Protein AF-A0A062BQG2-F1 (afdb_monomer_lite)

Secondary structure (DSSP, 8-state):
-HHHHHHHHHHHHHHHHHHHHHHHHHHHHTTT-HHHHHHHHHHHHHTS--BB--SS--SS-----B-----HHHHHHHHHHHHHHHHHHHHTSS-HHHHHHHHHHTS-------TT------SS------SS------SS------SS------SS------SSS------SSS------SSS------SS------SSS------SSEEEEEETTEEEEEETTEEEEE-SS------S------------PPPPPPP---EEE--B-B-TTS-B-TT-EEEEEETTTTEEEEEEEB-TTSBBPPEEESS----EEEEE-S------------------------------------

Radius of gyration: 36.72 Å; chains: 1; bounding box: 94×92×66 Å

Structure (mmCIF, N/CA/C/O backbone):
data_AF-A0A062BQG2-F1
#
_entry.id   AF-A0A062BQG2-F1
#
loop_
_atom_site.group_PDB
_atom_site.id
_atom_site.type_symbol
_atom_site.label_atom_id
_atom_site.label_alt_id
_atom_site.label_comp_id
_atom_site.label_asym_id
_atom_site.label_entity_id
_atom_site.label_seq_id
_atom_site.pdbx_PDB_ins_code
_atom_site.Cartn_x
_atom_site.Cartn_y
_atom_site.Cartn_z
_atom_site.occupancy
_atom_site.B_iso_or_equiv
_atom_site.auth_seq_id
_atom_site.auth_comp_id
_atom_site.auth_asym_id
_atom_site.auth_atom_id
_atom_site.pdbx_PDB_model_num
ATOM 1 N N . MET A 1 1 ? -43.221 23.938 -13.234 1.00 42.34 1 MET A N 1
ATOM 2 C CA . MET A 1 1 ? -42.555 24.761 -12.200 1.00 42.34 1 MET A CA 1
ATOM 3 C C . MET A 1 1 ? -43.475 24.934 -11.004 1.00 42.34 1 MET A C 1
ATOM 5 O O . MET A 1 1 ? -43.050 24.571 -9.922 1.00 42.34 1 MET A O 1
ATOM 9 N N . GLU A 1 2 ? -44.730 25.352 -11.187 1.00 44.72 2 GLU A N 1
ATOM 10 C CA . GLU A 1 2 ? -45.720 25.426 -10.094 1.00 44.72 2 GLU A CA 1
ATOM 11 C C . GLU A 1 2 ? -46.039 24.073 -9.450 1.00 44.72 2 GLU A C 1
ATOM 13 O O . GLU A 1 2 ? -45.777 23.930 -8.269 1.00 44.72 2 GLU A O 1
ATOM 18 N N . ASN A 1 3 ? -46.436 23.040 -10.204 1.00 36.34 3 ASN A N 1
ATOM 19 C CA . ASN A 1 3 ? -46.800 21.736 -9.608 1.00 36.34 3 ASN A CA 1
ATOM 20 C C . ASN A 1 3 ? -45.673 21.050 -8.816 1.00 36.34 3 ASN A C 1
ATOM 22 O O . ASN A 1 3 ? -45.931 20.287 -7.895 1.00 36.34 3 ASN A O 1
ATOM 26 N N . LEU A 1 4 ? -44.411 21.297 -9.183 1.00 33.03 4 LEU A N 1
ATOM 27 C CA . LEU A 1 4 ? -43.267 20.764 -8.438 1.00 33.03 4 LEU A CA 1
ATOM 28 C C . LEU A 1 4 ? -43.048 21.552 -7.141 1.00 33.03 4 LEU A C 1
ATOM 30 O O . LEU A 1 4 ? -42.694 20.973 -6.124 1.00 33.03 4 LEU A O 1
ATOM 34 N N . LYS A 1 5 ? -43.274 22.866 -7.185 1.00 40.59 5 LYS A N 1
ATOM 35 C CA . LYS A 1 5 ? -43.164 23.762 -6.038 1.00 40.59 5 LYS A CA 1
ATOM 36 C C . LYS A 1 5 ? -44.290 23.510 -5.031 1.00 40.59 5 LYS A C 1
ATOM 38 O O . LYS A 1 5 ? -44.007 23.411 -3.851 1.00 40.59 5 LYS A O 1
ATOM 43 N N . GLU A 1 6 ? -45.507 23.280 -5.520 1.00 47.16 6 GLU A N 1
ATOM 44 C CA . GLU A 1 6 ? -46.686 22.902 -4.732 1.00 47.16 6 GLU A CA 1
ATOM 45 C C . GLU A 1 6 ? -46.531 21.499 -4.114 1.00 47.16 6 GLU A C 1
ATOM 47 O O . GLU A 1 6 ? -46.872 21.284 -2.956 1.00 47.16 6 GLU A O 1
ATOM 52 N N . PHE A 1 7 ? -45.943 20.540 -4.846 1.00 45.94 7 PHE A N 1
ATOM 53 C CA . PHE A 1 7 ? -45.607 19.220 -4.299 1.00 45.94 7 PHE A CA 1
ATOM 54 C C . PHE A 1 7 ? -44.523 19.296 -3.213 1.00 45.94 7 PHE A C 1
ATOM 56 O O . PHE A 1 7 ? -44.653 18.638 -2.184 1.00 45.94 7 PHE A O 1
ATOM 63 N N . ILE A 1 8 ? -43.469 20.097 -3.415 1.00 45.69 8 ILE A N 1
ATOM 64 C CA . ILE A 1 8 ? -42.401 20.297 -2.423 1.00 45.69 8 ILE A CA 1
ATOM 65 C C . ILE A 1 8 ? -42.938 21.024 -1.187 1.00 45.69 8 ILE A C 1
ATOM 67 O O . ILE A 1 8 ? -42.680 20.555 -0.086 1.00 45.69 8 ILE A O 1
ATOM 71 N N . GLU A 1 9 ? -43.734 22.085 -1.352 1.00 48.50 9 GLU A N 1
ATOM 72 C CA . GLU A 1 9 ? -44.391 22.786 -0.238 1.00 48.50 9 GLU A CA 1
ATOM 73 C C . GLU A 1 9 ? -45.306 21.831 0.542 1.00 48.50 9 GLU A C 1
ATOM 75 O O . GLU A 1 9 ? -45.245 21.788 1.765 1.00 48.50 9 GLU A O 1
ATOM 80 N N . ASN A 1 10 ? -46.069 20.969 -0.138 1.00 47.44 10 ASN A N 1
ATOM 81 C CA . ASN A 1 10 ? -46.943 20.003 0.531 1.00 47.44 10 ASN A CA 1
ATOM 82 C C . ASN A 1 10 ? -46.161 18.900 1.278 1.00 47.44 10 ASN A C 1
ATOM 84 O O . ASN A 1 10 ? -46.551 18.482 2.368 1.00 47.44 10 ASN A O 1
ATOM 88 N N . VAL A 1 11 ? -45.030 18.438 0.737 1.00 50.28 11 VAL A N 1
ATOM 89 C CA . VAL A 1 11 ? -44.137 17.487 1.424 1.00 50.28 11 VAL A CA 1
ATOM 90 C C . VAL A 1 11 ? -43.389 18.150 2.591 1.00 50.28 11 VAL A C 1
ATOM 92 O O . VAL A 1 11 ? -43.222 17.510 3.629 1.00 50.28 11 VAL A O 1
ATOM 95 N N . GLU A 1 12 ? -42.976 19.412 2.469 1.00 47.50 12 GLU A N 1
ATOM 96 C CA . GLU A 1 12 ? -42.355 20.185 3.556 1.00 47.50 12 GLU A CA 1
ATOM 97 C C . GLU A 1 12 ? -43.345 20.487 4.687 1.00 47.50 12 GLU A C 1
ATOM 99 O O . GLU A 1 12 ? -42.970 20.426 5.859 1.00 47.50 12 GLU A O 1
ATOM 104 N N . GLU A 1 13 ? -44.605 20.765 4.351 1.00 47.75 13 GLU A N 1
ATOM 105 C CA . GLU A 1 13 ? -45.632 21.164 5.314 1.00 47.75 13 GLU A CA 1
ATOM 106 C C . GLU A 1 13 ? -46.322 19.955 5.976 1.00 47.75 13 GLU A C 1
ATOM 108 O O . GLU A 1 13 ? -46.570 19.983 7.179 1.00 47.75 13 GLU A O 1
ATOM 113 N N . HIS A 1 14 ? -46.550 18.854 5.243 1.00 48.53 14 HIS A N 1
ATOM 114 C CA . HIS A 1 14 ? -47.340 17.705 5.726 1.00 48.53 14 HIS A CA 1
ATOM 115 C C . HIS A 1 14 ? -46.596 16.355 5.724 1.00 48.53 14 HIS A C 1
ATOM 117 O O . HIS A 1 14 ? -47.110 15.362 6.251 1.00 48.53 14 HIS A O 1
ATOM 123 N N . GLY A 1 15 ? -45.378 16.267 5.177 1.00 53.53 15 GLY A N 1
ATOM 124 C CA . GLY A 1 15 ? -44.632 15.004 5.070 1.00 53.53 15 GLY A CA 1
ATOM 125 C C . GLY A 1 15 ? -44.295 14.374 6.425 1.00 53.53 15 GLY A C 1
ATOM 126 O O . GLY A 1 15 ? -44.408 13.156 6.593 1.00 53.53 15 GLY A O 1
ATOM 127 N N . ALA A 1 16 ? -43.958 15.199 7.421 1.00 56.25 16 ALA A N 1
ATOM 128 C CA . ALA A 1 16 ? -43.694 14.738 8.782 1.00 56.25 16 ALA A CA 1
ATOM 129 C C . ALA A 1 16 ? -44.940 14.110 9.424 1.00 56.25 16 ALA A C 1
ATOM 131 O O . ALA A 1 16 ? -44.825 13.065 10.060 1.00 56.25 16 ALA A O 1
ATOM 132 N N . ASP A 1 17 ? -46.125 14.686 9.208 1.00 57.50 17 ASP A N 1
ATOM 133 C CA . ASP A 1 17 ? -47.381 14.183 9.773 1.00 57.50 17 ASP A CA 1
ATOM 134 C C . ASP A 1 17 ? -47.857 12.894 9.093 1.00 57.50 17 ASP A C 1
ATOM 136 O O . ASP A 1 17 ? -48.362 11.995 9.767 1.00 57.50 17 ASP A O 1
ATOM 140 N N . ILE A 1 18 ? -47.602 12.728 7.791 1.00 56.81 18 ILE A N 1
ATOM 141 C CA . ILE A 1 18 ? -47.869 11.477 7.060 1.00 56.81 18 ILE A CA 1
ATOM 142 C C . ILE A 1 18 ? -46.980 10.336 7.582 1.00 56.81 18 ILE A C 1
ATOM 144 O O . ILE A 1 18 ? -47.459 9.220 7.810 1.00 56.81 18 ILE A O 1
ATOM 148 N N . VAL A 1 19 ? -45.692 10.604 7.822 1.00 58.00 19 VAL A N 1
ATOM 149 C CA . VAL A 1 19 ? -44.754 9.630 8.411 1.00 58.00 19 VAL A CA 1
ATOM 150 C C . VAL A 1 19 ? -45.138 9.313 9.858 1.00 58.00 19 VAL A C 1
ATOM 152 O O . VAL A 1 19 ? -45.133 8.150 10.266 1.00 58.00 19 VAL A O 1
ATOM 155 N N . LYS A 1 20 ? -45.554 10.323 10.624 1.00 56.88 20 LYS A N 1
ATOM 156 C CA . LYS A 1 20 ? -46.011 10.178 12.011 1.00 56.88 20 LYS A CA 1
ATOM 157 C C . LYS A 1 20 ? -47.308 9.372 12.108 1.00 56.88 20 LYS A C 1
ATOM 159 O O . LYS A 1 20 ? -47.427 8.538 13.001 1.00 56.88 20 LYS A O 1
ATOM 164 N N . GLY A 1 21 ? -48.234 9.550 11.164 1.00 59.22 21 GLY A N 1
ATOM 165 C CA . GLY A 1 21 ? -49.463 8.762 11.045 1.00 59.22 21 GLY A CA 1
ATOM 166 C C . GLY A 1 21 ? -49.200 7.293 10.705 1.00 59.22 21 GLY A C 1
ATOM 167 O O . GLY A 1 21 ? -49.777 6.405 11.331 1.00 59.22 21 GLY A O 1
ATOM 168 N N . LYS A 1 22 ? -48.261 7.010 9.790 1.00 55.31 22 LYS A N 1
ATOM 169 C CA . LYS A 1 22 ? -47.829 5.631 9.492 1.00 55.31 22 LYS A CA 1
ATOM 170 C C . LYS A 1 22 ? -47.136 4.970 10.686 1.00 55.31 22 LYS A C 1
ATOM 172 O O . LYS A 1 22 ? -47.435 3.823 10.998 1.00 55.31 22 LYS A O 1
ATOM 177 N N . LEU A 1 23 ? -46.273 5.697 11.396 1.00 54.41 23 LEU A N 1
ATOM 178 C CA . LEU A 1 23 ? -45.626 5.207 12.620 1.00 54.41 23 LEU A CA 1
ATOM 179 C C . LEU A 1 23 ? -46.628 4.968 13.757 1.00 54.41 23 LEU A C 1
ATOM 181 O O . LEU A 1 23 ? -46.446 4.027 14.523 1.00 54.41 23 LEU A O 1
ATOM 185 N N . ALA A 1 24 ? -47.696 5.766 13.855 1.00 58.97 24 ALA A N 1
ATOM 186 C CA . ALA A 1 24 ? -48.778 5.540 14.813 1.00 58.97 24 ALA A CA 1
ATOM 187 C C . ALA A 1 24 ? -49.586 4.273 14.481 1.00 58.97 24 ALA A C 1
ATOM 189 O O . ALA A 1 24 ? -49.809 3.451 15.362 1.00 58.97 24 ALA A O 1
ATOM 190 N N . SER A 1 25 ? -49.925 4.052 13.207 1.00 53.50 25 SER A N 1
ATOM 191 C CA . SER A 1 25 ? -50.585 2.810 12.772 1.00 53.50 25 SER A CA 1
ATOM 192 C C . SER A 1 25 ? -49.728 1.567 13.036 1.00 53.50 25 SER A C 1
ATOM 194 O O . SER A 1 25 ? -50.251 0.530 13.436 1.00 53.50 25 SER A O 1
ATOM 196 N N . ILE A 1 26 ? -48.408 1.661 12.840 1.00 57.22 26 ILE A N 1
ATOM 197 C CA . ILE A 1 26 ? -47.480 0.557 13.125 1.00 57.22 26 ILE A CA 1
ATOM 198 C C . ILE A 1 26 ? -47.350 0.343 14.636 1.00 57.22 26 ILE A C 1
ATOM 200 O O . ILE A 1 26 ? -47.324 -0.792 15.100 1.00 57.22 26 ILE A O 1
ATOM 204 N N . LYS A 1 27 ? -47.335 1.423 15.424 1.00 54.56 27 LYS A N 1
ATOM 205 C CA . LYS A 1 27 ? -47.328 1.367 16.890 1.00 54.56 27 LYS A CA 1
ATOM 206 C C . LYS A 1 27 ? -48.536 0.605 17.446 1.00 54.56 27 LYS A C 1
ATOM 208 O O . LYS A 1 27 ? -48.365 -0.157 18.394 1.00 54.56 27 LYS A O 1
ATOM 213 N N . ASP A 1 28 ? -49.709 0.760 16.842 1.00 59.91 28 ASP A N 1
ATOM 214 C CA . ASP A 1 28 ? -50.908 0.020 17.248 1.00 59.91 28 ASP A CA 1
ATOM 215 C C . ASP A 1 28 ? -50.851 -1.462 16.811 1.00 59.91 28 ASP A C 1
ATOM 217 O O . ASP A 1 28 ? -51.299 -2.344 17.545 1.00 59.91 28 ASP A O 1
ATOM 221 N N . GLN A 1 29 ? -50.219 -1.775 15.670 1.00 48.22 29 GLN A N 1
ATOM 222 C CA . GLN A 1 29 ? -50.014 -3.156 15.194 1.00 48.22 29 GLN A CA 1
ATOM 223 C C . GLN A 1 29 ? -48.885 -3.923 15.910 1.00 48.22 29 GLN A C 1
ATOM 225 O O . GLN A 1 29 ? -48.909 -5.159 15.913 1.00 48.22 29 GLN A O 1
ATOM 230 N N . ILE A 1 30 ? -47.950 -3.234 16.581 1.00 51.38 30 ILE A N 1
ATOM 231 C CA . ILE A 1 30 ? -46.860 -3.856 17.364 1.00 51.38 30 ILE A CA 1
ATOM 232 C C . ILE A 1 30 ? -47.408 -4.796 18.442 1.00 51.38 30 ILE A C 1
ATOM 234 O O . ILE A 1 30 ? -46.788 -5.819 18.729 1.00 51.38 30 ILE A O 1
ATOM 238 N N . GLN A 1 31 ? -48.575 -4.484 19.014 1.00 50.78 31 GLN A N 1
ATOM 239 C CA . GLN A 1 31 ? -49.190 -5.314 20.051 1.00 50.78 31 GLN A CA 1
ATOM 240 C C . GLN A 1 31 ? -49.791 -6.620 19.517 1.00 50.78 31 GLN A C 1
ATOM 242 O O . GLN A 1 31 ? -49.922 -7.575 20.278 1.00 50.78 31 GLN A O 1
ATOM 247 N N . GLN A 1 32 ? -50.151 -6.681 18.231 1.00 51.09 32 GLN A N 1
ATOM 248 C CA . GLN A 1 32 ? -50.783 -7.860 17.630 1.00 51.09 32 GLN A CA 1
ATOM 249 C C . GLN A 1 32 ? -49.798 -8.723 16.835 1.00 51.09 32 GLN A C 1
ATOM 251 O O . GLN A 1 32 ? -49.925 -9.945 16.845 1.00 51.09 32 GLN A O 1
ATOM 256 N N . ASN A 1 33 ? -48.818 -8.120 16.149 1.00 53.44 33 ASN A N 1
ATOM 257 C CA . ASN A 1 33 ? -47.800 -8.861 15.401 1.00 53.44 33 ASN A CA 1
ATOM 258 C C . ASN A 1 33 ? -46.458 -8.087 15.355 1.00 53.44 33 ASN A C 1
ATOM 260 O O . ASN A 1 33 ? -46.225 -7.276 14.447 1.00 53.44 33 ASN A O 1
ATOM 264 N N . PRO A 1 34 ? -45.569 -8.293 16.348 1.00 52.53 34 PRO A N 1
ATOM 265 C CA . PRO A 1 34 ? -44.384 -7.457 16.547 1.00 52.53 34 PRO A CA 1
ATOM 266 C C . PRO A 1 34 ? -43.308 -7.629 15.465 1.00 52.53 34 PRO A C 1
ATOM 268 O O . PRO A 1 34 ? -42.614 -6.668 15.143 1.00 52.53 34 PRO A O 1
ATOM 271 N N . PHE A 1 35 ? -43.192 -8.806 14.844 1.00 48.31 35 PHE A N 1
ATOM 272 C CA . PHE A 1 35 ? -42.177 -9.049 13.812 1.00 48.31 35 PHE A CA 1
ATOM 273 C C . PHE A 1 35 ? -42.506 -8.375 12.470 1.00 48.31 35 PHE A C 1
ATOM 275 O O . PHE A 1 35 ? -41.618 -7.773 11.865 1.00 48.31 35 PHE A O 1
ATOM 282 N N . GLU A 1 36 ? -43.770 -8.398 12.026 1.00 48.72 36 GLU A N 1
ATOM 283 C CA . GLU A 1 36 ? -44.190 -7.632 10.836 1.00 48.72 36 GLU A CA 1
ATOM 284 C C . GLU A 1 36 ? -44.150 -6.122 11.108 1.00 48.72 36 GLU A C 1
ATOM 286 O O . GLU A 1 36 ? -43.689 -5.347 10.276 1.00 48.72 36 GLU A O 1
ATOM 291 N N . SER A 1 37 ? -44.488 -5.691 12.324 1.00 52.50 37 SER A N 1
ATOM 292 C CA . SER A 1 37 ? -44.406 -4.276 12.691 1.00 52.50 37 SER A CA 1
ATOM 293 C C . SER A 1 37 ? -42.972 -3.725 12.699 1.00 52.50 37 SER A C 1
ATOM 295 O O . SER A 1 37 ? -42.745 -2.615 12.225 1.00 52.50 37 SER A O 1
ATOM 297 N N . ILE A 1 38 ? -41.976 -4.488 13.165 1.00 55.44 38 ILE A N 1
ATOM 298 C CA . ILE A 1 38 ? -40.553 -4.090 13.106 1.00 55.44 38 ILE A CA 1
ATOM 299 C C . ILE A 1 38 ? -40.062 -4.003 11.649 1.00 55.44 38 ILE A C 1
ATOM 301 O O . ILE A 1 38 ? -39.313 -3.088 11.295 1.00 55.44 38 ILE A O 1
ATOM 305 N N . LYS A 1 39 ? -40.530 -4.907 10.781 1.00 52.44 39 LYS A N 1
ATOM 306 C CA . LYS A 1 39 ? -40.255 -4.889 9.337 1.00 52.44 39 LYS A CA 1
ATOM 307 C C . LYS A 1 39 ? -40.895 -3.676 8.646 1.00 52.44 39 LYS A C 1
ATOM 309 O O . LYS A 1 39 ? -40.252 -3.054 7.801 1.00 52.44 39 LYS A O 1
ATOM 314 N N . GLU A 1 40 ? -42.105 -3.282 9.040 1.00 53.03 40 GLU A N 1
ATOM 315 C CA . GLU A 1 40 ? -42.781 -2.072 8.548 1.00 53.03 40 GLU A CA 1
ATOM 316 C C . GLU A 1 40 ? -42.140 -0.772 9.074 1.00 53.03 40 GLU A C 1
ATOM 318 O O . GLU A 1 40 ? -42.000 0.183 8.308 1.00 53.03 40 GLU A O 1
ATOM 323 N N . VAL A 1 41 ? -41.634 -0.734 10.319 1.00 55.34 41 VAL A N 1
ATOM 324 C CA . VAL A 1 41 ? -40.793 0.382 10.815 1.00 55.34 41 VAL A CA 1
ATOM 325 C C . VAL A 1 41 ? -39.539 0.533 9.949 1.00 55.34 41 VAL A C 1
ATOM 327 O O . VAL A 1 41 ? -39.199 1.648 9.552 1.00 55.34 41 VAL A O 1
ATOM 330 N N . GLY A 1 42 ? -38.892 -0.579 9.587 1.00 50.41 42 GLY A N 1
ATOM 331 C CA . GLY A 1 42 ? -37.758 -0.587 8.659 1.00 50.41 42 GLY A CA 1
ATOM 332 C C . GLY A 1 42 ? -38.102 0.006 7.287 1.00 50.41 42 GLY A C 1
ATOM 333 O O . GLY A 1 42 ? -37.346 0.828 6.772 1.00 50.41 42 GLY A O 1
ATOM 334 N N . LYS A 1 43 ? -39.271 -0.326 6.721 1.00 52.72 43 LYS A N 1
ATOM 335 C CA . LYS A 1 43 ? -39.750 0.232 5.438 1.00 52.72 43 LYS A CA 1
ATOM 336 C C . LYS A 1 43 ? -40.107 1.719 5.515 1.00 52.72 43 LYS A C 1
ATOM 338 O O . LYS A 1 43 ? -39.909 2.449 4.545 1.00 52.72 43 LYS A O 1
ATOM 343 N N . VAL A 1 44 ? -40.638 2.192 6.641 1.00 51.62 44 VAL A N 1
ATOM 344 C CA . VAL A 1 44 ? -40.953 3.617 6.843 1.00 51.62 44 VAL A CA 1
ATOM 345 C C . VAL A 1 44 ? -39.680 4.443 7.010 1.00 51.62 44 VAL A C 1
ATOM 347 O O . VAL A 1 44 ? -39.579 5.511 6.415 1.00 51.62 44 VAL A O 1
ATOM 350 N N . LEU A 1 45 ? -38.688 3.934 7.743 1.00 47.47 45 LEU A N 1
ATOM 351 C CA . LEU A 1 45 ? -37.383 4.582 7.908 1.00 47.47 45 LEU A CA 1
ATOM 352 C C . LEU A 1 45 ? -36.544 4.555 6.622 1.00 47.47 45 LEU A C 1
ATOM 354 O O . LEU A 1 45 ? -35.809 5.504 6.373 1.00 47.47 45 LEU A O 1
ATOM 358 N N . ALA A 1 46 ? -36.702 3.526 5.782 1.00 51.38 46 ALA A N 1
ATOM 359 C CA . ALA A 1 46 ? -36.066 3.444 4.465 1.00 51.38 46 ALA A CA 1
ATOM 360 C C . ALA A 1 46 ? -36.609 4.473 3.452 1.00 51.38 46 ALA A C 1
ATOM 362 O O . ALA A 1 46 ? -35.906 4.830 2.514 1.00 51.38 46 ALA A O 1
ATOM 363 N N . ASN A 1 47 ? -37.842 4.963 3.638 1.00 46.09 47 ASN A N 1
ATOM 364 C CA . ASN A 1 47 ? -38.458 5.977 2.771 1.00 46.09 47 ASN A CA 1
ATOM 365 C C . ASN A 1 47 ? -38.180 7.425 3.216 1.00 46.09 47 ASN A C 1
ATOM 367 O O . ASN A 1 47 ? -38.555 8.364 2.513 1.00 46.09 47 ASN A O 1
ATOM 371 N N . VAL A 1 48 ? -37.553 7.626 4.379 1.00 46.56 48 VAL A N 1
ATOM 372 C CA . VAL A 1 48 ? -37.119 8.946 4.848 1.00 46.56 48 VAL A CA 1
ATOM 373 C C . VAL A 1 48 ? -35.714 9.172 4.309 1.00 46.56 48 VAL A C 1
ATOM 375 O O . VAL A 1 48 ? -34.734 8.745 4.913 1.00 46.56 48 VAL A O 1
ATOM 378 N N . ASP A 1 49 ? -35.642 9.799 3.134 1.00 42.72 49 ASP A N 1
ATOM 379 C CA . ASP A 1 49 ? -34.390 10.133 2.458 1.00 42.72 49 ASP A CA 1
ATOM 380 C C . ASP A 1 49 ? -33.577 11.084 3.347 1.00 42.72 49 ASP A C 1
ATOM 382 O O . ASP A 1 49 ? -33.878 12.269 3.516 1.00 42.72 49 ASP A O 1
ATOM 386 N N . MET A 1 50 ? -32.573 10.498 3.981 1.00 39.47 50 MET A N 1
ATOM 387 C CA . MET A 1 50 ? -31.546 11.165 4.747 1.00 39.47 50 MET A CA 1
ATOM 388 C C . MET A 1 50 ? -30.264 11.102 3.958 1.00 39.47 50 MET A C 1
ATOM 390 O O . MET A 1 50 ? -29.972 10.235 3.153 1.00 39.47 50 MET A O 1
ATOM 394 N N . LYS A 1 51 ? -29.509 12.130 4.177 1.00 35.91 51 LYS A N 1
ATOM 395 C CA . LYS A 1 51 ? -28.711 12.766 3.175 1.00 35.91 51 LYS A CA 1
ATOM 396 C C . LYS A 1 51 ? -27.569 13.457 4.082 1.00 35.91 51 LYS A C 1
ATOM 398 O O . LYS A 1 51 ? -27.614 13.300 5.296 1.00 35.91 51 LYS A O 1
ATOM 403 N N . ASP A 1 52 ? -26.466 14.096 3.663 1.00 32.81 52 ASP A N 1
ATOM 404 C CA . ASP A 1 52 ? -25.373 14.819 4.393 1.00 32.81 52 ASP A CA 1
ATOM 405 C C . ASP A 1 52 ? -25.273 14.615 5.929 1.00 32.81 52 ASP A C 1
ATOM 407 O O . ASP A 1 52 ? -25.810 15.413 6.705 1.00 32.81 52 ASP A O 1
ATOM 411 N N . PHE A 1 53 ? -24.570 13.667 6.546 1.00 38.78 53 PHE A N 1
ATOM 412 C CA . PHE A 1 53 ? -23.645 12.606 6.153 1.00 38.78 53 PHE A CA 1
ATOM 413 C C . PHE A 1 53 ? -22.734 12.839 4.950 1.00 38.78 53 PHE A C 1
ATOM 415 O O . PHE A 1 53 ? -22.881 12.221 3.907 1.00 38.78 53 PHE A O 1
ATOM 422 N N . ASP A 1 54 ? -21.737 13.698 5.148 1.00 34.47 54 ASP A N 1
ATOM 423 C CA . ASP A 1 54 ? -20.555 13.729 4.290 1.00 34.47 54 ASP A CA 1
ATOM 424 C C . ASP A 1 54 ? -19.296 13.787 5.173 1.00 34.47 54 ASP A C 1
ATOM 426 O O . ASP A 1 54 ? -18.661 14.827 5.325 1.00 34.47 54 ASP A O 1
ATOM 430 N N . LEU A 1 55 ? -19.012 12.679 5.879 1.00 35.16 55 LEU A N 1
ATOM 431 C CA . LEU A 1 55 ? -17.655 12.316 6.323 1.00 35.16 55 LEU A CA 1
ATOM 432 C C . LEU A 1 55 ? -17.515 10.829 6.722 1.00 35.16 55 LEU A C 1
ATOM 434 O O . LEU A 1 55 ? -16.845 10.504 7.692 1.00 35.16 55 LEU A O 1
ATOM 438 N N . MET A 1 56 ? -18.123 9.914 5.963 1.00 38.31 56 MET A N 1
ATOM 439 C CA . MET A 1 56 ? -17.627 8.534 5.807 1.00 38.31 56 MET A CA 1
ATOM 440 C C . MET A 1 56 ? -17.849 8.104 4.350 1.00 38.31 56 MET A C 1
ATOM 442 O O . MET A 1 56 ? -18.543 7.143 4.054 1.00 38.31 56 MET A O 1
ATOM 446 N N . SER A 1 57 ? -17.295 8.865 3.411 1.00 34.12 57 SER A N 1
ATOM 447 C CA . SER A 1 57 ? -17.112 8.413 2.030 1.00 34.12 57 SER A CA 1
ATOM 448 C C . SER A 1 57 ? -15.760 8.897 1.556 1.00 34.12 57 SER A C 1
ATOM 450 O O . SER A 1 57 ? -15.647 9.793 0.727 1.00 34.12 57 SER A O 1
ATOM 452 N N . VAL A 1 58 ? -14.691 8.318 2.099 1.00 35.59 58 VAL A N 1
ATOM 453 C CA . VAL A 1 58 ? -13.447 8.308 1.331 1.00 35.59 58 VAL A CA 1
ATOM 454 C C . VAL A 1 58 ? -12.827 6.924 1.327 1.00 35.59 58 VAL A C 1
ATOM 456 O O . VAL A 1 58 ? -11.671 6.697 1.656 1.00 35.59 58 VAL A O 1
ATOM 459 N N . CYS A 1 59 ? -13.671 5.990 0.911 1.00 37.41 59 CYS A N 1
ATOM 460 C CA . CYS A 1 59 ? -13.305 4.808 0.149 1.00 37.41 59 CYS A CA 1
ATOM 461 C C . CYS A 1 59 ? -14.295 4.718 -1.022 1.00 37.41 59 CYS A C 1
ATOM 463 O O . CYS A 1 59 ? -15.082 3.789 -1.091 1.00 37.41 59 CYS A O 1
ATOM 465 N N . GLY A 1 60 ? -14.295 5.740 -1.888 1.00 30.75 60 GLY A N 1
ATOM 466 C CA . GLY A 1 60 ? -15.016 5.753 -3.164 1.00 30.75 60 GLY A CA 1
ATOM 467 C C . GLY A 1 60 ? -16.543 5.867 -3.084 1.00 30.75 60 GLY A C 1
ATOM 468 O O . GLY A 1 60 ? -17.240 4.865 -3.041 1.00 30.75 60 GLY A O 1
ATOM 469 N N . THR A 1 61 ? -17.077 7.086 -3.175 1.00 29.53 61 THR A N 1
ATOM 470 C CA . THR A 1 61 ? -17.920 7.582 -4.290 1.00 29.53 61 THR A CA 1
ATOM 471 C C . THR A 1 61 ? -18.579 8.910 -3.889 1.00 29.53 61 THR A C 1
ATOM 473 O O . THR A 1 61 ? -19.005 9.107 -2.754 1.00 29.53 61 THR A O 1
ATOM 476 N N . PHE A 1 62 ? -18.598 9.858 -4.827 1.00 36.88 62 PHE A N 1
ATOM 477 C CA . PHE A 1 62 ? -19.250 11.161 -4.705 1.00 36.88 62 PHE A CA 1
ATOM 478 C C . PHE A 1 62 ? -20.782 11.008 -4.643 1.00 36.88 62 PHE A C 1
ATOM 480 O O . PHE A 1 62 ? -21.343 10.508 -5.613 1.00 36.88 62 PHE A O 1
ATOM 487 N N . SER A 1 63 ? -21.460 11.558 -3.625 1.00 31.25 63 SER A N 1
ATOM 488 C CA . SER A 1 63 ? -22.770 12.230 -3.781 1.00 31.25 63 SER A CA 1
ATOM 489 C C . SER A 1 63 ? -23.256 12.926 -2.497 1.00 31.25 63 SER A C 1
ATOM 491 O O . SER A 1 63 ? -23.093 12.412 -1.401 1.00 31.25 63 SER A O 1
ATOM 493 N N . LYS A 1 64 ? -23.881 14.089 -2.710 1.00 37.03 64 LYS A N 1
ATOM 494 C CA . LYS A 1 64 ? -24.362 15.151 -1.804 1.00 37.03 64 LYS A CA 1
ATOM 495 C C . LYS A 1 64 ? -25.738 14.930 -1.146 1.00 37.03 64 LYS A C 1
ATOM 497 O O . LYS A 1 64 ? -26.632 14.367 -1.775 1.00 37.03 64 LYS A O 1
ATOM 502 N N . GLY A 1 65 ? -25.956 15.732 -0.096 1.00 29.86 65 GLY A N 1
ATOM 503 C CA . GLY A 1 65 ? -27.213 16.330 0.421 1.00 29.86 65 GLY A CA 1
ATOM 504 C C . GLY A 1 65 ? -27.771 15.569 1.615 1.00 29.86 65 GLY A C 1
ATOM 505 O O . GLY A 1 65 ? -27.661 14.383 1.376 1.00 29.86 65 GLY A O 1
ATOM 506 N N . SER A 1 66 ? -28.275 16.231 2.740 1.00 30.41 66 SER A N 1
ATOM 507 C CA . SER A 1 66 ? -29.324 16.137 3.910 1.00 30.41 66 SER A CA 1
ATOM 508 C C . SER A 1 66 ? -29.513 15.172 5.166 1.00 30.41 66 SER A C 1
ATOM 510 O O . SER A 1 66 ? -30.425 14.358 5.205 1.00 30.41 66 SER A O 1
ATOM 512 N N . LYS A 1 67 ? -28.778 15.353 6.283 1.00 42.38 67 LYS A N 1
ATOM 513 C CA . LYS A 1 67 ? -28.868 14.725 7.647 1.00 42.38 67 LYS A CA 1
ATOM 514 C C . LYS A 1 67 ? -29.694 13.438 7.966 1.00 42.38 67 LYS A C 1
ATOM 516 O O . LYS A 1 67 ? -30.909 13.514 8.122 1.00 42.38 67 LYS A O 1
ATOM 521 N N . LEU A 1 68 ? -29.012 12.400 8.488 1.00 34.78 68 LEU A N 1
ATOM 522 C CA . LEU A 1 68 ? -29.420 11.699 9.734 1.00 34.78 68 LEU A CA 1
ATOM 523 C C . LEU A 1 68 ? -28.216 11.365 10.620 1.00 34.78 68 LEU A C 1
ATOM 525 O O . LEU A 1 68 ? -27.384 10.507 10.342 1.00 34.78 68 LEU A O 1
ATOM 529 N N . GLN A 1 69 ? -28.153 12.101 11.723 1.00 39.03 69 GLN A N 1
ATOM 530 C CA . GLN A 1 69 ? -27.294 11.912 12.890 1.00 39.03 69 GLN A CA 1
ATOM 531 C C . GLN A 1 69 ? -27.484 10.574 13.629 1.00 39.03 69 GLN A C 1
ATOM 533 O O . GLN A 1 69 ? -27.778 10.662 14.821 1.00 39.03 69 GLN A O 1
ATOM 538 N N . ILE A 1 70 ? -27.377 9.380 13.027 1.00 38.78 70 ILE A N 1
ATOM 539 C CA . ILE A 1 70 ? -27.253 8.141 13.830 1.00 38.78 70 ILE A CA 1
ATOM 540 C C . ILE A 1 70 ? -25.784 7.970 14.203 1.00 38.78 70 ILE A C 1
ATOM 542 O O . ILE A 1 70 ? -25.003 7.323 13.515 1.00 38.78 70 ILE A O 1
ATOM 546 N N . THR A 1 71 ? -25.390 8.591 15.310 1.00 41.00 71 THR A N 1
ATOM 547 C CA . THR A 1 71 ? -24.145 8.223 15.982 1.00 41.00 71 THR A CA 1
ATOM 548 C C . THR A 1 71 ? -24.352 6.897 16.722 1.00 41.00 71 THR A C 1
ATOM 550 O O . THR A 1 71 ? -25.468 6.643 17.192 1.00 41.00 71 THR A O 1
ATOM 553 N N . PRO A 1 72 ? -23.306 6.073 16.912 1.00 41.62 72 PRO A N 1
ATOM 554 C CA . PRO A 1 72 ? -23.398 4.832 17.691 1.00 41.62 72 PRO A CA 1
ATOM 555 C C . PRO A 1 72 ? -24.070 5.015 19.066 1.00 41.62 72 PRO A C 1
ATOM 557 O O . PRO A 1 72 ? -24.823 4.160 19.516 1.00 41.62 72 PRO A O 1
ATOM 560 N N . SER A 1 73 ? -23.915 6.188 19.689 1.00 37.44 73 SER A N 1
ATOM 561 C CA . SER A 1 73 ? -24.580 6.574 20.942 1.00 37.44 73 SER A CA 1
ATOM 562 C C . SER A 1 73 ? -26.101 6.775 20.841 1.00 37.44 73 SER A C 1
ATOM 564 O O . SER A 1 73 ? -26.823 6.451 21.783 1.00 37.44 73 SER A O 1
ATOM 566 N N . LYS A 1 74 ? -26.618 7.276 19.712 1.00 41.56 74 LYS A N 1
ATOM 567 C CA . LYS A 1 74 ? -28.065 7.431 19.476 1.00 41.56 74 LYS A CA 1
ATOM 568 C C . LYS A 1 74 ? -28.732 6.110 19.102 1.00 41.56 74 LYS A C 1
ATOM 570 O O . LYS A 1 74 ? -29.863 5.872 19.528 1.00 41.56 74 LYS A O 1
ATOM 575 N N . ALA A 1 75 ? -28.026 5.244 18.370 1.00 44.47 75 ALA A N 1
ATOM 576 C CA . ALA A 1 75 ? -28.462 3.870 18.123 1.00 44.47 75 ALA A CA 1
ATOM 577 C C . ALA A 1 75 ? -28.549 3.082 19.439 1.00 44.47 75 ALA A C 1
ATOM 579 O O . ALA A 1 75 ? -29.564 2.448 19.709 1.00 44.47 75 ALA A O 1
ATOM 580 N N . LEU A 1 76 ? -27.541 3.217 20.307 1.00 45.97 76 LEU A N 1
ATOM 581 C CA . LEU A 1 76 ? -27.488 2.535 21.599 1.00 45.97 76 LEU A CA 1
ATOM 582 C C . LEU A 1 76 ? -28.539 3.046 22.603 1.00 45.97 76 LEU A C 1
ATOM 584 O O . LEU A 1 76 ? -29.172 2.242 23.279 1.00 45.97 76 LEU A O 1
ATOM 588 N N . SER A 1 77 ? -28.799 4.358 22.645 1.00 43.38 77 SER A N 1
ATOM 589 C CA . SER A 1 77 ? -29.876 4.956 23.456 1.00 43.38 77 SER A CA 1
ATOM 590 C C . SER A 1 77 ? -31.279 4.556 22.977 1.00 43.38 77 SER A C 1
ATOM 592 O O . SER A 1 77 ? -32.161 4.325 23.803 1.00 43.38 77 SER A O 1
ATOM 594 N N . SER A 1 78 ? -31.485 4.427 21.661 1.00 50.72 78 SER A N 1
ATOM 595 C CA . SER A 1 78 ? -32.760 3.946 21.105 1.00 50.72 78 SER A CA 1
ATOM 596 C C . SER A 1 78 ? -32.966 2.452 21.368 1.00 50.72 78 SER A C 1
ATOM 598 O O . SER A 1 78 ? -34.077 2.033 21.685 1.00 50.72 78 SER A O 1
ATOM 600 N N . LEU A 1 79 ? -31.891 1.659 21.313 1.00 48.78 79 LEU A N 1
ATOM 601 C CA . LEU A 1 79 ? -31.892 0.244 21.694 1.00 48.78 79 LEU A CA 1
ATOM 602 C C . LEU A 1 79 ? -32.206 0.051 23.182 1.00 48.78 79 LEU A C 1
ATOM 604 O O . LEU A 1 79 ? -33.020 -0.803 23.517 1.00 48.78 79 LEU A O 1
ATOM 608 N N . GLN A 1 80 ? -31.640 0.870 24.073 1.00 48.22 80 GLN A N 1
ATOM 609 C CA . GLN A 1 80 ? -31.966 0.817 25.503 1.00 48.22 80 GLN A CA 1
ATOM 610 C C . GLN A 1 80 ? -33.432 1.162 25.789 1.00 48.22 80 GLN A C 1
ATOM 612 O O . GLN A 1 80 ? -34.099 0.402 26.487 1.00 48.22 80 GLN A O 1
ATOM 617 N N . GLY A 1 81 ? -33.963 2.241 25.202 1.00 53.78 81 GLY A N 1
ATOM 618 C CA . GLY A 1 81 ? -35.364 2.632 25.407 1.00 53.78 81 GLY A CA 1
ATOM 619 C C . GLY A 1 81 ? -36.376 1.624 24.841 1.00 53.78 81 GLY A C 1
ATOM 620 O O . GLY A 1 81 ? -37.423 1.386 25.441 1.00 53.78 81 GLY A O 1
ATOM 621 N N . PHE A 1 82 ? -36.056 0.977 23.715 1.00 56.53 82 PHE A N 1
ATOM 622 C CA . PHE A 1 82 ? -36.873 -0.099 23.142 1.00 56.53 82 PHE A CA 1
ATOM 623 C C . PHE A 1 82 ? -36.889 -1.349 24.034 1.00 56.53 82 PHE A C 1
ATOM 625 O O . PHE A 1 82 ? -37.949 -1.933 24.270 1.00 56.53 82 PHE A O 1
ATOM 632 N N . MET A 1 83 ? -35.734 -1.736 24.583 1.00 53.47 83 MET A N 1
ATOM 633 C CA . MET A 1 83 ? -35.646 -2.885 25.484 1.00 53.47 83 MET A CA 1
ATOM 634 C C . MET A 1 83 ? -36.350 -2.644 26.826 1.00 53.47 83 MET A C 1
ATOM 636 O O . MET A 1 83 ? -36.970 -3.570 27.349 1.00 53.47 83 MET A O 1
ATOM 640 N N . GLU A 1 84 ? -36.335 -1.423 27.369 1.00 53.12 84 GLU A N 1
ATOM 641 C CA . GLU A 1 84 ? -37.099 -1.071 28.580 1.00 53.12 84 GLU A CA 1
ATOM 642 C C . GLU A 1 84 ? -38.616 -1.207 28.370 1.00 53.12 84 GLU A C 1
ATOM 644 O O . GLU A 1 84 ? -39.314 -1.750 29.227 1.00 53.12 84 GLU A O 1
ATOM 649 N N . GLY A 1 85 ? -39.127 -0.794 27.205 1.00 60.19 85 GLY A N 1
ATOM 650 C CA . GLY A 1 85 ? -40.550 -0.926 26.871 1.00 60.19 85 GLY A CA 1
ATOM 651 C C . GLY A 1 85 ? -41.003 -2.372 26.640 1.00 60.19 85 GLY A C 1
ATOM 652 O O . GLY A 1 85 ? -42.083 -2.765 27.078 1.00 60.19 85 GLY A O 1
ATOM 653 N N . TYR A 1 86 ? -40.176 -3.188 25.983 1.00 56.53 86 TYR A N 1
ATOM 654 C CA . TYR A 1 86 ? -40.505 -4.582 25.658 1.00 56.53 86 TYR A CA 1
ATOM 655 C C . TYR A 1 86 ? -40.432 -5.509 26.885 1.00 56.53 86 TYR A C 1
ATOM 657 O O . TYR A 1 86 ? -41.229 -6.434 27.033 1.00 56.53 86 TYR A O 1
ATOM 665 N N . THR A 1 87 ? -39.513 -5.234 27.813 1.00 56.53 87 THR A N 1
ATOM 666 C CA . THR A 1 87 ? -39.330 -6.045 29.029 1.00 56.53 87 THR A CA 1
ATOM 667 C C . THR A 1 87 ? -40.399 -5.774 30.089 1.00 56.53 87 THR A C 1
ATOM 669 O O . THR A 1 87 ? -40.812 -6.710 30.772 1.00 56.53 87 THR A O 1
ATOM 672 N N . GLN A 1 88 ? -40.960 -4.558 30.153 1.00 57.47 88 GLN A N 1
ATOM 673 C CA . GLN A 1 88 ? -42.122 -4.254 31.003 1.00 57.47 88 GLN A CA 1
ATOM 674 C C . GLN A 1 88 ? -43.365 -5.087 30.654 1.00 57.47 88 GLN A C 1
ATOM 676 O O . GLN A 1 88 ? -44.091 -5.498 31.560 1.00 57.47 88 GLN A O 1
ATOM 681 N N . GLY A 1 89 ? -43.606 -5.369 29.368 1.00 60.59 89 GLY A N 1
ATOM 682 C CA . GLY A 1 89 ? -44.739 -6.192 28.921 1.00 60.59 89 GLY A CA 1
ATOM 683 C C . GLY A 1 89 ? -44.579 -7.686 29.225 1.00 60.59 89 GLY A C 1
ATOM 684 O O . GLY A 1 89 ? -45.562 -8.376 29.478 1.00 60.59 89 GLY A O 1
ATOM 685 N N . LEU A 1 90 ? -43.340 -8.183 29.260 1.00 56.09 90 LEU A N 1
ATOM 686 C CA . LEU A 1 90 ? -43.024 -9.579 29.584 1.00 56.09 90 LEU A CA 1
ATOM 687 C C . LEU A 1 90 ? -42.995 -9.835 31.103 1.00 56.09 90 LEU A C 1
ATOM 689 O O . LEU A 1 90 ? -43.408 -10.900 31.554 1.00 56.09 90 LEU A O 1
ATOM 693 N N . GLU A 1 91 ? -42.573 -8.854 31.911 1.00 53.50 91 GLU A N 1
ATOM 694 C CA . GLU A 1 91 ? -42.558 -8.940 33.385 1.00 53.50 91 GLU A CA 1
ATOM 695 C C . GLU A 1 91 ? -43.959 -8.839 34.022 1.00 53.50 91 GLU A C 1
ATOM 697 O O . GLU A 1 91 ? -44.162 -9.302 35.148 1.00 53.50 91 GLU A O 1
ATOM 702 N N . SER A 1 92 ? -44.928 -8.259 33.309 1.00 61.22 92 SER A N 1
ATOM 703 C CA . SER A 1 92 ? -46.333 -8.152 33.730 1.00 61.22 92 SER A CA 1
ATOM 704 C C . SER A 1 92 ? -47.218 -9.304 33.224 1.00 61.22 92 SER A C 1
ATOM 706 O O . SER A 1 92 ? -48.414 -9.337 33.520 1.00 61.22 92 SER A O 1
ATOM 708 N N . SER A 1 93 ? -46.631 -10.279 32.519 1.00 61.56 93 SER A N 1
ATOM 709 C CA . SER A 1 93 ? -47.302 -11.514 32.105 1.00 61.56 93 SER A CA 1
ATOM 710 C C . SER A 1 93 ? -47.547 -12.447 33.309 1.00 61.56 93 SER A C 1
ATOM 712 O O . SER A 1 93 ? -46.663 -12.590 34.157 1.00 61.56 93 SER A O 1
ATOM 714 N N . PRO A 1 94 ? -48.718 -13.107 33.412 1.00 61.12 94 PRO A N 1
ATOM 715 C CA . PRO A 1 94 ? -49.023 -14.058 34.487 1.00 61.12 94 PRO A CA 1
ATOM 716 C C . PRO A 1 94 ? -48.285 -15.407 34.357 1.00 61.12 94 PRO A C 1
ATOM 718 O O . PRO A 1 94 ? -48.371 -16.233 35.266 1.00 61.12 94 PRO A O 1
ATOM 721 N N . ASP A 1 95 ? -47.573 -15.647 33.249 1.00 73.38 95 ASP A N 1
ATOM 722 C CA . ASP A 1 95 ? -46.809 -16.871 32.989 1.00 73.38 95 ASP A CA 1
ATOM 723 C C . ASP A 1 95 ? -45.366 -16.756 33.508 1.00 73.38 95 ASP A C 1
ATOM 725 O O . ASP A 1 95 ? -44.569 -15.933 33.049 1.00 73.38 95 ASP A O 1
ATOM 729 N N . THR A 1 96 ? -45.008 -17.630 34.450 1.00 69.88 96 THR A N 1
ATOM 730 C CA . THR A 1 96 ? -43.724 -17.620 35.165 1.00 69.88 96 THR A CA 1
ATOM 731 C C . THR A 1 96 ? -42.520 -17.788 34.229 1.00 69.88 96 THR A C 1
ATOM 733 O O . THR A 1 96 ? -41.467 -17.207 34.485 1.00 69.88 96 THR A O 1
ATOM 736 N N . LYS A 1 97 ? -42.668 -18.505 33.102 1.00 62.25 97 LYS A N 1
ATOM 737 C CA . LYS A 1 97 ? -41.594 -18.682 32.103 1.00 62.25 97 LYS A CA 1
ATOM 738 C C . LYS A 1 97 ? -41.393 -17.449 31.224 1.00 62.25 97 LYS A C 1
ATOM 740 O O . LYS A 1 97 ? -40.258 -17.129 30.878 1.00 62.25 97 LYS A O 1
ATOM 745 N N . GLN A 1 98 ? -42.471 -16.743 30.882 1.00 61.41 98 GLN A N 1
ATOM 746 C CA . GLN A 1 98 ? -42.398 -15.488 30.124 1.00 61.41 98 GLN A CA 1
ATOM 747 C C . GLN A 1 98 ? -41.853 -14.347 30.985 1.00 61.41 98 GLN A C 1
ATOM 749 O O . GLN A 1 98 ? -41.096 -13.510 30.497 1.00 61.41 98 GLN A O 1
ATOM 754 N N . GLN A 1 99 ? -42.153 -14.373 32.284 1.00 61.84 99 GLN A N 1
ATOM 755 C CA . GLN A 1 99 ? -41.550 -13.487 33.275 1.00 61.84 99 GLN A CA 1
ATOM 756 C C . GLN A 1 99 ? -40.035 -13.713 33.415 1.00 61.84 99 GLN A C 1
ATOM 758 O O . GLN A 1 99 ? -39.270 -12.750 33.480 1.00 61.84 99 GLN A O 1
ATOM 763 N N . GLU A 1 100 ? -39.577 -14.969 33.440 1.00 59.34 100 GLU A N 1
ATOM 764 C CA . GLU A 1 100 ? -38.145 -15.303 33.447 1.00 59.34 100 GLU A CA 1
ATOM 765 C C . GLU A 1 100 ? -37.458 -14.965 32.114 1.00 59.34 100 GLU A C 1
ATOM 767 O O . GLU A 1 100 ? -36.363 -14.404 32.120 1.00 59.34 100 GLU A O 1
ATOM 772 N N . GLN A 1 101 ? -38.111 -15.198 30.971 1.00 55.78 101 GLN A N 1
ATOM 773 C CA . GLN A 1 101 ? -37.607 -14.784 29.654 1.00 55.78 101 GLN A CA 1
ATOM 774 C C . GLN A 1 101 ? -37.522 -13.261 29.504 1.00 55.78 101 GLN A C 1
ATOM 776 O O . GLN A 1 101 ? -36.517 -12.771 28.998 1.00 55.78 101 GLN A O 1
ATOM 781 N N . GLY A 1 102 ? -38.509 -12.500 29.984 1.00 57.44 102 GLY A N 1
ATOM 782 C CA . GLY A 1 102 ? -38.456 -11.036 30.035 1.00 57.44 102 GLY A CA 1
ATOM 783 C C . GLY A 1 102 ? -37.295 -10.526 30.889 1.00 57.44 102 GLY A C 1
ATOM 784 O O . GLY A 1 102 ? -36.598 -9.596 30.484 1.00 57.44 102 GLY A O 1
ATOM 785 N N . LYS A 1 103 ? -37.016 -11.196 32.015 1.00 53.00 103 LYS A N 1
AT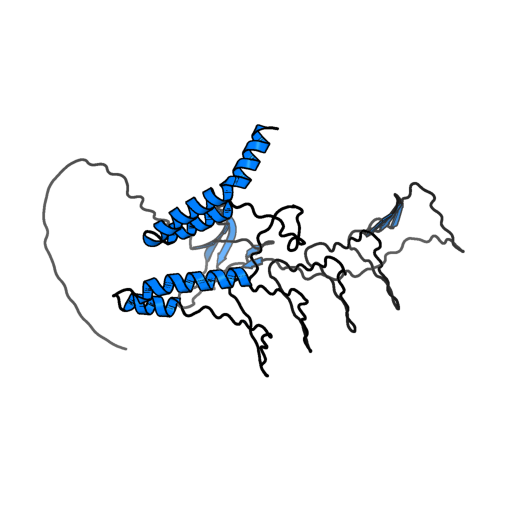OM 786 C CA . LYS A 1 103 ? -35.859 -10.906 32.878 1.00 53.00 103 LYS A CA 1
ATOM 787 C C . LYS A 1 103 ? -34.504 -11.214 32.220 1.00 53.00 103 LYS A C 1
ATOM 789 O O . LYS A 1 103 ? -33.581 -10.428 32.407 1.00 53.00 103 LYS A O 1
ATOM 794 N N . ILE A 1 104 ? -34.376 -12.293 31.438 1.00 53.09 104 ILE A N 1
ATOM 795 C CA . ILE A 1 104 ? -33.138 -12.678 30.716 1.00 53.09 104 ILE A CA 1
ATOM 796 C C . ILE A 1 104 ? -32.920 -11.813 29.463 1.00 53.09 104 ILE A C 1
ATOM 798 O O . ILE A 1 104 ? -31.799 -11.412 29.154 1.00 53.09 104 ILE A O 1
ATOM 802 N N . PHE A 1 105 ? -33.994 -11.479 28.748 1.00 49.88 105 PHE A N 1
ATOM 803 C CA . PHE A 1 105 ? -33.953 -10.661 27.532 1.00 49.88 105 PHE A CA 1
ATOM 804 C C . PHE A 1 105 ? -33.585 -9.200 27.827 1.00 49.88 105 PHE A C 1
ATOM 806 O O . PHE A 1 105 ? -32.927 -8.539 27.029 1.00 49.88 105 PHE A O 1
ATOM 813 N N . ARG A 1 106 ? -33.915 -8.720 29.032 1.00 51.62 106 ARG A N 1
ATOM 814 C CA . ARG A 1 106 ? -33.432 -7.450 29.588 1.00 51.62 106 ARG A CA 1
ATOM 815 C C . ARG A 1 106 ? -31.912 -7.424 29.840 1.00 51.62 106 ARG A C 1
ATOM 817 O O . ARG A 1 106 ? -31.374 -6.356 30.117 1.00 51.62 106 ARG A O 1
ATOM 824 N N . GLN A 1 107 ? -31.213 -8.565 29.798 1.00 48.22 107 GLN A N 1
ATOM 825 C CA . GLN A 1 107 ? -29.996 -8.757 30.595 1.00 48.22 107 GLN A CA 1
ATOM 826 C C . GLN A 1 107 ? -28.648 -8.923 29.886 1.00 48.22 107 GLN A C 1
ATOM 828 O O . GLN A 1 107 ? -27.660 -9.036 30.603 1.00 48.22 107 GLN A O 1
ATOM 833 N N . ALA A 1 108 ? -28.509 -8.874 28.560 1.00 56.44 108 ALA A N 1
ATOM 834 C CA . ALA A 1 108 ? -27.162 -8.991 27.970 1.00 56.44 108 ALA A CA 1
ATOM 835 C C . ALA A 1 108 ? -26.759 -7.845 27.035 1.00 56.44 108 ALA A C 1
ATOM 837 O O . ALA A 1 108 ? -25.966 -8.036 26.120 1.00 56.44 108 ALA A O 1
ATOM 838 N N . LEU A 1 109 ? -27.251 -6.630 27.294 1.00 56.50 109 LEU A N 1
ATOM 839 C CA . LEU A 1 109 ? -26.623 -5.414 26.778 1.00 56.50 109 LEU A CA 1
ATOM 840 C C . LEU A 1 109 ? -25.749 -4.801 27.871 1.00 56.50 109 LEU A C 1
ATOM 842 O O . LEU A 1 109 ? -26.251 -4.339 28.895 1.00 56.50 109 LEU A O 1
ATOM 846 N N . MET A 1 110 ? -24.444 -4.748 27.630 1.00 67.25 110 MET A N 1
ATOM 847 C CA . MET A 1 110 ? -23.520 -4.002 28.474 1.00 67.25 110 MET A CA 1
ATOM 848 C C . MET A 1 110 ? -23.247 -2.644 27.826 1.00 67.25 110 MET A C 1
ATOM 850 O O . MET A 1 110 ? -22.548 -2.566 26.820 1.00 67.25 110 MET A O 1
ATOM 854 N N . LEU A 1 111 ? -23.793 -1.570 28.404 1.00 69.62 111 LEU A N 1
ATOM 855 C CA . LEU A 1 111 ? -23.397 -0.204 28.061 1.00 69.62 111 LEU A CA 1
ATOM 856 C C . LEU A 1 111 ? -22.458 0.340 29.136 1.00 69.62 111 LEU A C 1
ATOM 858 O O . LEU A 1 111 ? -22.851 0.512 30.288 1.00 69.62 111 LEU A O 1
ATOM 862 N N . LEU A 1 112 ? -21.233 0.670 28.734 1.00 75.12 112 LEU A N 1
ATOM 863 C CA . LEU A 1 112 ? -20.303 1.449 29.542 1.00 75.12 112 LEU A CA 1
ATOM 864 C C . LEU A 1 112 ? -20.358 2.901 29.061 1.00 75.12 112 LEU A C 1
ATOM 866 O O . LEU A 1 112 ? -19.913 3.213 27.959 1.00 75.12 112 LEU A O 1
ATOM 870 N N . ALA A 1 113 ? -20.919 3.789 29.878 1.00 79.69 113 ALA A N 1
ATOM 871 C CA . ALA A 1 113 ? -20.989 5.220 29.598 1.00 79.69 113 ALA A CA 1
ATOM 872 C C . ALA A 1 113 ? -20.545 6.018 30.828 1.00 79.69 113 ALA A C 1
ATOM 874 O O . ALA A 1 113 ? -20.910 5.692 31.955 1.00 79.69 113 ALA A O 1
ATOM 875 N N . SER A 1 114 ? -19.764 7.075 30.614 1.00 77.88 114 SER A N 1
ATOM 876 C CA . SER A 1 114 ? -19.318 7.985 31.671 1.00 77.88 114 SER A CA 1
ATOM 877 C C . SER A 1 114 ? -19.100 9.382 31.088 1.00 77.88 114 SER A C 1
ATOM 879 O O . SER A 1 114 ? -18.405 9.502 30.077 1.00 77.88 114 SER A O 1
ATOM 881 N N . PRO A 1 115 ? -19.636 10.449 31.710 1.00 75.88 115 PRO A N 1
ATOM 882 C CA . PRO A 1 115 ? -19.428 11.821 31.242 1.00 75.88 115 PRO A CA 1
ATOM 883 C C . PRO A 1 115 ? -17.961 12.270 31.332 1.00 75.88 115 PRO A C 1
ATOM 885 O O . PRO A 1 115 ? -17.553 13.156 30.589 1.00 75.88 115 PRO A O 1
ATOM 888 N N . ASN A 1 116 ? -17.165 11.639 32.205 1.00 83.50 116 ASN A N 1
ATOM 889 C CA . ASN A 1 116 ? -15.762 11.985 32.454 1.00 83.50 116 ASN A CA 1
ATOM 890 C C . ASN A 1 116 ? -14.778 10.918 31.931 1.00 83.50 116 ASN A C 1
ATOM 892 O O . ASN A 1 116 ? -13.599 10.950 32.277 1.00 83.50 116 ASN A O 1
ATOM 896 N N . GLY A 1 117 ? -15.251 9.980 31.101 1.00 78.00 117 GLY A N 1
ATOM 897 C CA . GLY A 1 117 ? -14.425 8.961 30.448 1.00 78.00 117 GLY A CA 1
ATOM 898 C C . GLY A 1 117 ? -14.432 7.584 31.120 1.00 78.00 117 GLY A C 1
ATOM 899 O O . GLY A 1 117 ? -14.970 7.394 32.212 1.00 78.00 117 GLY A O 1
ATOM 900 N N . ILE A 1 118 ? -13.849 6.612 30.419 1.00 87.38 118 ILE A N 1
ATOM 901 C CA . ILE A 1 118 ? -13.744 5.197 30.801 1.00 87.38 118 ILE A CA 1
ATOM 902 C C . ILE A 1 118 ? -12.291 4.774 30.572 1.00 87.38 118 ILE A C 1
ATOM 904 O O . ILE A 1 118 ? -11.728 5.077 29.522 1.00 87.38 118 ILE A O 1
ATOM 908 N N . ALA A 1 119 ? -11.694 4.068 31.533 1.00 88.44 119 ALA A N 1
ATOM 909 C CA . ALA A 1 119 ? -10.372 3.463 31.395 1.00 88.44 119 ALA A CA 1
ATOM 910 C C . ALA A 1 119 ? -10.481 1.943 31.578 1.00 88.44 119 ALA A C 1
ATOM 912 O O . ALA A 1 119 ? -11.067 1.485 32.557 1.00 88.44 119 ALA A O 1
ATOM 913 N N . LEU A 1 120 ? -9.907 1.176 30.647 1.00 89.19 120 LEU A N 1
ATOM 914 C CA . LEU A 1 120 ? -9.833 -0.285 30.699 1.00 89.19 120 LEU A CA 1
ATOM 915 C C . LEU A 1 120 ? -8.358 -0.695 30.774 1.00 89.19 120 LEU A C 1
ATOM 917 O O . LEU A 1 120 ? -7.609 -0.468 29.827 1.00 89.19 120 LEU A O 1
ATOM 921 N N . THR A 1 121 ? -7.922 -1.247 31.907 1.00 85.31 121 THR A N 1
ATOM 922 C CA . THR A 1 121 ? -6.509 -1.572 32.160 1.00 85.31 121 THR A CA 1
ATOM 923 C C . THR A 1 121 ? -6.363 -2.912 32.882 1.00 85.31 121 THR A C 1
ATOM 925 O O . THR A 1 121 ? -7.227 -3.317 33.656 1.00 85.31 121 THR A O 1
ATOM 928 N N . THR A 1 122 ? -5.262 -3.616 32.622 1.00 79.75 122 THR A N 1
ATOM 929 C CA . THR A 1 122 ? -4.883 -4.875 33.284 1.00 79.75 122 THR A CA 1
ATOM 930 C C . THR A 1 122 ? -3.369 -5.075 33.142 1.00 79.75 122 THR A C 1
ATOM 932 O O . THR A 1 122 ? -2.800 -4.604 32.154 1.00 79.75 122 THR A O 1
ATOM 935 N N . PRO A 1 123 ? -2.686 -5.731 34.098 1.00 76.06 123 PRO A N 1
ATOM 936 C CA . PRO A 1 123 ? -1.294 -6.146 33.921 1.00 76.06 123 PRO A CA 1
ATOM 937 C C . PRO A 1 123 ? -1.120 -7.280 32.897 1.00 76.06 123 PRO A C 1
ATOM 939 O O . PRO A 1 123 ? -0.003 -7.497 32.432 1.00 76.06 123 PRO A O 1
ATOM 942 N N . GLU A 1 124 ? -2.194 -8.004 32.565 1.00 90.12 124 GLU A N 1
ATOM 943 C CA . GLU A 1 124 ? -2.173 -9.087 31.579 1.00 90.12 124 GLU A CA 1
ATOM 944 C C . GLU A 1 124 ? -2.790 -8.647 30.240 1.00 90.12 124 GLU A C 1
ATOM 946 O O . GLU A 1 124 ? -2.318 -7.695 29.622 1.00 90.12 124 GLU A O 1
ATOM 951 N N . ASN A 1 125 ? -3.831 -9.339 29.766 1.00 74.19 125 ASN A N 1
ATOM 952 C CA . ASN A 1 125 ? -4.342 -9.206 28.406 1.00 74.19 125 ASN A CA 1
ATOM 953 C C . ASN A 1 125 ? -5.751 -8.610 28.376 1.00 74.19 125 ASN A C 1
ATOM 955 O O . ASN A 1 125 ? -6.603 -8.955 29.194 1.00 74.19 125 ASN A O 1
ATOM 959 N N . ILE A 1 126 ? -6.011 -7.778 27.367 1.00 82.94 126 ILE A N 1
ATOM 960 C CA . ILE A 1 126 ? -7.359 -7.378 26.951 1.00 82.94 126 ILE A CA 1
ATOM 961 C C . ILE A 1 126 ? -7.613 -8.027 25.593 1.00 82.94 126 ILE A C 1
ATOM 963 O O . ILE A 1 126 ? -6.823 -7.844 24.669 1.00 82.94 126 ILE A O 1
ATOM 967 N N . VAL A 1 127 ? -8.716 -8.763 25.472 1.00 81.12 127 VAL A N 1
ATOM 968 C CA . VAL A 1 127 ? -9.179 -9.334 24.203 1.00 81.12 127 VAL A CA 1
ATOM 969 C C . VAL A 1 127 ? -10.498 -8.663 23.840 1.00 81.12 127 VAL A C 1
ATOM 971 O O . VAL A 1 127 ? -11.471 -8.765 24.584 1.00 81.12 127 VAL A O 1
ATOM 974 N N . LEU A 1 128 ? -10.515 -7.958 22.708 1.00 84.69 128 LEU A N 1
ATOM 975 C CA . LEU A 1 128 ? -11.715 -7.368 22.120 1.00 84.69 128 LEU A CA 1
ATOM 976 C C . LEU A 1 128 ? -12.046 -8.155 20.858 1.00 84.69 128 LEU A C 1
ATOM 978 O O . LEU A 1 128 ? -11.275 -8.149 19.901 1.00 84.69 128 LEU A O 1
ATOM 982 N N . GLN A 1 129 ? -13.173 -8.856 20.875 1.00 76.75 129 GLN A N 1
ATOM 983 C CA . GLN A 1 129 ? -13.603 -9.706 19.775 1.00 76.75 129 GLN A CA 1
ATOM 984 C C . GLN A 1 129 ? -15.111 -9.567 19.590 1.00 76.75 129 GLN A C 1
ATOM 986 O O . GLN A 1 129 ? -15.866 -9.566 20.561 1.00 76.75 129 GLN A O 1
ATOM 991 N N . ALA A 1 130 ? -15.535 -9.491 18.333 1.00 77.44 130 ALA A N 1
ATOM 992 C CA . ALA A 1 130 ? -16.924 -9.604 17.925 1.00 77.44 130 ALA A CA 1
ATOM 993 C C . ALA A 1 130 ? -17.022 -10.654 16.811 1.00 77.44 130 ALA A C 1
ATOM 995 O O . ALA A 1 130 ? -16.081 -10.830 16.041 1.00 77.44 130 ALA A O 1
ATOM 996 N N . SER A 1 131 ? -18.152 -11.355 16.723 1.00 67.50 131 SER A N 1
ATOM 997 C CA . SER A 1 131 ? -18.428 -12.284 15.613 1.00 67.50 131 SER A CA 1
ATOM 998 C C . SER A 1 131 ? -18.779 -11.569 14.305 1.00 67.50 131 SER A C 1
ATOM 1000 O O . SER A 1 131 ? -18.813 -12.202 13.257 1.00 67.50 131 SER A O 1
ATOM 1002 N N . GLN A 1 132 ? -19.089 -10.276 14.390 1.00 78.81 132 GLN A N 1
ATOM 1003 C CA . GLN A 1 132 ? -19.420 -9.412 13.263 1.00 78.81 132 GLN A CA 1
ATOM 1004 C C . GLN A 1 132 ? -18.426 -8.248 13.259 1.00 78.81 132 GLN A C 1
ATOM 1006 O O . GLN A 1 132 ? -17.252 -8.450 12.964 1.00 78.81 132 GLN A O 1
ATOM 1011 N N . ASP A 1 133 ? -18.861 -7.062 13.682 1.00 73.00 133 ASP A N 1
ATOM 1012 C CA . ASP A 1 133 ? -18.089 -5.836 13.525 1.00 73.00 133 ASP A CA 1
ATOM 1013 C C . ASP A 1 133 ? -17.641 -5.236 14.860 1.00 73.00 133 ASP A C 1
ATOM 1015 O O . ASP A 1 133 ? -18.336 -5.304 15.878 1.00 73.00 133 ASP A O 1
ATOM 1019 N N . ILE A 1 134 ? -16.487 -4.569 14.828 1.00 82.12 134 ILE A N 1
ATOM 1020 C CA . ILE A 1 134 ? -16.036 -3.653 15.877 1.00 82.12 134 ILE A CA 1
ATOM 1021 C C . ILE A 1 134 ? -15.956 -2.262 15.255 1.00 82.12 134 ILE A C 1
ATOM 1023 O O . ILE A 1 134 ? -15.202 -2.039 14.310 1.00 82.12 134 ILE A O 1
ATOM 1027 N N . ALA A 1 135 ? -16.718 -1.316 15.803 1.00 79.06 135 ALA A N 1
ATOM 1028 C CA . ALA A 1 135 ? -16.689 0.078 15.382 1.00 79.06 135 ALA A CA 1
ATOM 1029 C C . ALA A 1 135 ? -16.038 0.948 16.464 1.00 79.06 135 ALA A C 1
ATOM 1031 O O . ALA A 1 135 ? -16.563 1.075 17.571 1.00 79.06 135 ALA A O 1
ATOM 1032 N N . GLU A 1 136 ? -14.921 1.591 16.125 1.00 87.50 136 GLU A N 1
ATOM 1033 C CA . GLU A 1 136 ? -14.260 2.588 16.967 1.00 87.50 136 GLU A CA 1
ATOM 1034 C C . GLU A 1 136 ? -14.395 3.971 16.326 1.00 87.50 136 GLU A C 1
ATOM 1036 O O . GLU A 1 136 ? -14.173 4.152 15.129 1.00 87.50 136 GLU A O 1
ATOM 1041 N N . SER A 1 137 ? -14.789 4.969 17.113 1.00 86.56 137 SER A N 1
ATOM 1042 C CA . SER A 1 137 ? -14.911 6.342 16.628 1.00 86.56 137 SER A CA 1
ATOM 1043 C C . SER A 1 137 ? -14.587 7.338 17.733 1.00 86.56 137 SER A C 1
ATOM 1045 O O . SER A 1 137 ? -14.921 7.128 18.898 1.00 86.56 137 SER A O 1
ATOM 1047 N N . ALA A 1 138 ? -13.947 8.444 17.360 1.00 87.88 138 ALA A N 1
ATOM 1048 C CA . ALA A 1 138 ? -13.638 9.547 18.257 1.00 87.88 138 ALA A CA 1
ATOM 1049 C C . ALA A 1 138 ? -13.872 10.874 17.531 1.00 87.88 138 ALA A C 1
ATOM 1051 O O . ALA A 1 138 ? -13.483 11.031 16.378 1.00 87.88 138 ALA A O 1
ATOM 1052 N N . SER A 1 139 ? -14.464 11.857 18.218 1.00 85.44 139 SER A N 1
ATOM 1053 C CA . SER A 1 139 ? -14.534 13.230 17.691 1.00 85.44 139 SER A CA 1
ATOM 1054 C C . SER A 1 139 ? -13.165 13.922 17.684 1.00 85.44 139 SER A C 1
ATOM 1056 O O . SER A 1 139 ? -12.988 14.903 16.967 1.00 85.44 139 SER A O 1
ATOM 1058 N N . GLY A 1 140 ? -12.243 13.461 18.535 1.00 91.56 140 GLY A N 1
ATOM 1059 C CA . GLY A 1 140 ? -10.855 13.912 18.583 1.00 91.56 140 GLY A CA 1
ATOM 1060 C C . GLY A 1 140 ? -9.963 12.985 17.763 1.00 91.56 140 GLY A C 1
ATOM 1061 O O . GLY A 1 140 ? -10.017 12.989 16.538 1.00 91.56 140 GLY A O 1
ATOM 1062 N N . SER A 1 141 ? -9.162 12.173 18.453 1.00 91.50 141 SER A N 1
ATOM 1063 C CA . SER A 1 141 ? -8.213 11.245 17.831 1.00 91.50 141 SER A CA 1
ATOM 1064 C C . SER A 1 141 ? -8.343 9.846 18.422 1.00 91.50 141 SER A C 1
ATOM 1066 O O . SER A 1 141 ? -8.562 9.705 19.624 1.00 91.50 141 SER A O 1
ATOM 1068 N N . ILE A 1 142 ? -8.114 8.830 17.592 1.00 95.88 142 ILE A N 1
ATOM 1069 C CA . ILE A 1 142 ? -7.794 7.470 18.034 1.00 95.88 142 ILE A CA 1
ATOM 1070 C C . ILE A 1 142 ? -6.268 7.361 18.075 1.00 95.88 142 ILE A C 1
ATOM 1072 O O . ILE A 1 142 ? -5.600 7.673 17.088 1.00 95.88 142 ILE A O 1
ATOM 1076 N N . ASN A 1 143 ? -5.710 6.960 19.218 1.00 95.19 143 ASN A N 1
ATOM 1077 C CA . ASN A 1 143 ? -4.268 6.799 19.399 1.00 95.19 143 ASN A CA 1
ATOM 1078 C C . ASN A 1 143 ? -3.956 5.332 19.684 1.00 95.19 143 ASN A C 1
ATOM 1080 O O . ASN A 1 143 ? -4.336 4.811 20.729 1.00 95.19 143 ASN A O 1
ATOM 1084 N N . LEU A 1 144 ? -3.230 4.692 18.769 1.00 95.12 144 LEU A N 1
ATOM 1085 C CA . LEU A 1 144 ? -2.770 3.316 18.917 1.00 95.12 144 LEU A CA 1
ATOM 1086 C C . LEU A 1 144 ? -1.268 3.327 19.188 1.00 95.12 144 LEU A C 1
ATOM 1088 O O . LEU A 1 144 ? -0.491 3.892 18.418 1.00 95.12 144 LEU A O 1
ATOM 1092 N N . SER A 1 145 ? -0.850 2.703 20.283 1.00 94.12 145 SER A N 1
ATOM 1093 C CA . SER A 1 145 ? 0.558 2.624 20.666 1.00 94.12 145 SER A CA 1
ATOM 1094 C C . SER A 1 145 ? 0.871 1.266 21.270 1.00 94.12 145 SER A C 1
ATOM 1096 O O . SER A 1 145 ? 0.140 0.795 22.137 1.00 94.12 145 SER A O 1
ATOM 1098 N N . ALA A 1 146 ? 1.991 0.676 20.862 1.00 93.69 146 ALA A N 1
ATOM 1099 C CA . ALA A 1 146 ? 2.509 -0.559 21.429 1.00 93.69 146 ALA A CA 1
ATOM 1100 C C . ALA A 1 146 ? 4.027 -0.454 21.594 1.00 93.69 146 ALA A C 1
ATOM 1102 O O . ALA A 1 146 ? 4.706 0.154 20.771 1.00 93.69 146 ALA A O 1
ATOM 1103 N N . GLN A 1 147 ? 4.568 -1.074 22.643 1.00 92.81 147 GLN A N 1
ATOM 1104 C CA . GLN A 1 147 ? 6.019 -1.127 22.853 1.00 92.81 147 GLN A CA 1
ATOM 1105 C C . GLN A 1 147 ? 6.714 -2.066 21.859 1.00 92.81 147 GLN A C 1
ATOM 1107 O O . GLN A 1 147 ? 7.869 -1.846 21.505 1.00 92.81 147 GLN A O 1
ATOM 1112 N N . LYS A 1 148 ? 6.021 -3.138 21.458 1.00 93.69 148 LYS A N 1
ATOM 1113 C CA . LYS A 1 148 ? 6.538 -4.138 20.524 1.00 93.69 148 LYS A CA 1
ATOM 1114 C C . LYS A 1 148 ? 5.986 -3.886 19.126 1.00 93.69 148 LYS A C 1
ATOM 1116 O O . LYS A 1 148 ? 6.666 -3.279 18.313 1.00 93.69 148 LYS A O 1
ATOM 1121 N N . ASN A 1 149 ? 4.750 -4.318 18.872 1.00 89.88 149 ASN A N 1
ATOM 1122 C CA . ASN A 1 149 ? 4.191 -4.366 17.524 1.00 89.88 149 ASN A CA 1
ATOM 1123 C C . ASN A 1 149 ? 2.734 -3.897 17.508 1.00 89.88 149 ASN A C 1
ATOM 1125 O O . ASN A 1 149 ? 1.983 -4.185 18.439 1.00 89.88 149 ASN A O 1
ATOM 1129 N N . ILE A 1 150 ? 2.337 -3.256 16.410 1.00 95.44 150 ILE A N 1
ATOM 1130 C CA . ILE A 1 150 ? 0.940 -3.123 15.987 1.00 95.44 150 ILE A CA 1
ATOM 1131 C C . ILE A 1 150 ? 0.815 -3.965 14.719 1.00 95.44 150 ILE A C 1
ATOM 1133 O O . ILE A 1 150 ? 1.532 -3.717 13.752 1.00 95.44 150 ILE A O 1
ATOM 1137 N N . ILE A 1 151 ? -0.043 -4.983 14.743 1.00 91.81 151 ILE A N 1
ATOM 1138 C CA . ILE A 1 151 ? -0.243 -5.910 13.625 1.00 91.81 151 ILE A CA 1
ATOM 1139 C C . ILE A 1 151 ? -1.704 -5.808 13.202 1.00 91.81 151 ILE A C 1
ATOM 1141 O O . ILE A 1 151 ? -2.594 -6.057 14.010 1.00 91.81 151 ILE A O 1
ATOM 1145 N N . GLY A 1 152 ? -1.936 -5.442 11.944 1.00 90.38 152 GLY A N 1
ATOM 1146 C CA . GLY A 1 152 ? -3.260 -5.417 11.331 1.00 90.38 152 GLY A CA 1
ATOM 1147 C C . GLY A 1 152 ? -3.293 -6.364 10.142 1.00 90.38 152 GLY A C 1
ATOM 1148 O O . GLY A 1 152 ? -2.401 -6.321 9.298 1.00 90.38 152 GLY A O 1
ATOM 1149 N N . HIS A 1 153 ? -4.309 -7.215 10.084 1.00 89.00 153 HIS A N 1
ATOM 1150 C CA . HIS A 1 153 ? -4.597 -8.072 8.942 1.00 89.00 153 HIS A CA 1
ATOM 1151 C C . HIS A 1 153 ? -6.094 -8.001 8.650 1.00 89.00 153 HIS A C 1
ATOM 1153 O O . HIS A 1 153 ? -6.904 -7.853 9.563 1.00 89.00 153 HIS A O 1
ATOM 1159 N N . ALA A 1 154 ? -6.448 -8.093 7.376 1.00 87.31 154 ALA A N 1
ATOM 1160 C CA . ALA A 1 154 ? -7.820 -8.211 6.914 1.00 87.31 154 ALA A CA 1
ATOM 1161 C C . ALA A 1 154 ? -7.844 -9.262 5.805 1.00 87.31 154 ALA A C 1
ATOM 1163 O O . ALA A 1 154 ? -6.878 -9.369 5.051 1.00 87.31 154 ALA A O 1
ATOM 1164 N N . GLN A 1 155 ? -8.925 -10.035 5.724 1.00 86.69 155 GLN A N 1
ATOM 1165 C CA . GLN A 1 155 ? -9.093 -11.020 4.657 1.00 86.69 155 GLN A CA 1
ATOM 1166 C C . GLN A 1 155 ? -9.378 -10.351 3.307 1.00 86.69 155 GLN A C 1
ATOM 1168 O O . GLN A 1 155 ? -8.875 -10.808 2.290 1.00 86.69 155 GLN A O 1
ATOM 1173 N N . ASP A 1 156 ? -10.179 -9.284 3.316 1.00 85.75 156 ASP A N 1
ATOM 1174 C CA . ASP A 1 156 ? -10.609 -8.582 2.105 1.00 85.75 156 ASP A CA 1
ATOM 1175 C C . ASP A 1 156 ? -9.760 -7.322 1.855 1.00 85.75 156 ASP A C 1
ATOM 1177 O O . ASP A 1 156 ? -8.914 -7.295 0.964 1.00 85.75 156 ASP A O 1
ATOM 1181 N N . LYS A 1 157 ? -9.912 -6.276 2.685 1.00 87.50 157 LYS A N 1
ATOM 1182 C CA . LYS A 1 157 ? -9.268 -4.977 2.427 1.00 87.50 157 LYS A CA 1
ATOM 1183 C C . LYS A 1 157 ? -8.833 -4.232 3.685 1.00 87.50 157 LYS A C 1
ATOM 1185 O O . LYS A 1 157 ? -9.540 -4.203 4.687 1.00 87.50 157 LYS A O 1
ATOM 1190 N N . ILE A 1 158 ? -7.720 -3.504 3.573 1.00 92.00 158 ILE A N 1
ATOM 1191 C CA . ILE A 1 158 ? -7.335 -2.414 4.483 1.00 92.00 158 ILE A CA 1
ATOM 1192 C C . ILE A 1 158 ? -7.451 -1.087 3.727 1.00 92.00 158 ILE A C 1
ATOM 1194 O O . ILE A 1 158 ? -6.967 -0.963 2.603 1.00 92.00 158 ILE A O 1
ATOM 1198 N N . SER A 1 159 ? -8.075 -0.073 4.334 1.00 92.81 159 SER A N 1
ATOM 1199 C CA . SER A 1 159 ? -8.176 1.259 3.733 1.00 92.81 159 SER A CA 1
ATOM 1200 C C . SER A 1 159 ? -7.913 2.368 4.737 1.00 92.81 159 SER A C 1
ATOM 1202 O O . SER A 1 159 ? -8.479 2.376 5.826 1.00 92.81 159 SER A O 1
ATOM 1204 N N . LEU A 1 160 ? -7.043 3.306 4.359 1.00 93.19 160 LEU A N 1
ATOM 1205 C CA . LEU A 1 160 ? -6.608 4.416 5.199 1.00 93.19 160 LEU A CA 1
ATOM 1206 C C . LEU A 1 160 ? -6.799 5.722 4.442 1.00 93.19 160 LEU A C 1
ATOM 1208 O O . LEU A 1 160 ? -6.322 5.875 3.317 1.00 93.19 160 LEU A O 1
ATOM 1212 N N . PHE A 1 161 ? -7.458 6.682 5.082 1.00 92.12 161 PHE A N 1
ATOM 1213 C CA . PHE A 1 161 ? -7.752 7.962 4.466 1.00 92.12 161 PHE A CA 1
ATOM 1214 C C . PHE A 1 161 ? -7.566 9.132 5.434 1.00 92.12 161 PHE A C 1
ATOM 1216 O O . PHE A 1 161 ? -7.974 9.076 6.591 1.00 92.12 161 PHE A O 1
ATOM 1223 N N . ALA A 1 162 ? -6.990 10.225 4.928 1.00 94.50 162 ALA A N 1
ATOM 1224 C CA . ALA A 1 162 ? -6.825 11.477 5.653 1.00 94.50 162 ALA A CA 1
ATOM 1225 C C . ALA A 1 162 ? -7.295 12.660 4.793 1.00 94.50 162 ALA A C 1
ATOM 1227 O O . ALA A 1 162 ? -6.715 12.942 3.746 1.00 94.50 162 ALA A O 1
ATOM 1228 N N . ALA A 1 163 ? -8.311 13.387 5.266 1.00 91.94 163 ALA A N 1
ATOM 1229 C CA . ALA A 1 163 ? -8.965 14.447 4.491 1.00 91.94 163 ALA A CA 1
ATOM 1230 C C . ALA A 1 163 ? -8.137 15.731 4.339 1.00 91.94 163 ALA A C 1
ATOM 1232 O O . ALA A 1 163 ? -8.211 16.398 3.311 1.00 91.94 163 ALA A O 1
ATOM 1233 N N . GLN A 1 164 ? -7.392 16.112 5.380 1.00 92.94 164 GLN A N 1
ATOM 1234 C CA . GLN A 1 164 ? -6.799 17.453 5.468 1.00 92.94 164 GLN A CA 1
ATOM 1235 C C . GLN A 1 164 ? -5.272 17.426 5.554 1.00 92.94 164 GLN A C 1
ATOM 1237 O O . GLN A 1 164 ? -4.597 18.112 4.792 1.00 92.94 164 GLN A O 1
ATOM 1242 N N . ASN A 1 165 ? -4.720 16.614 6.461 1.00 94.62 165 ASN A N 1
ATOM 1243 C CA . ASN A 1 165 ? -3.300 16.684 6.833 1.00 94.62 165 ASN A CA 1
ATOM 1244 C C . ASN A 1 165 ? -2.432 15.555 6.246 1.00 94.62 165 ASN A C 1
ATOM 1246 O O . ASN A 1 165 ? -1.240 15.477 6.547 1.00 94.62 165 ASN A O 1
ATOM 1250 N N . GLY A 1 166 ? -3.012 14.720 5.377 1.00 93.94 166 GLY A N 1
ATOM 1251 C CA . GLY A 1 166 ? -2.318 13.646 4.665 1.00 93.94 166 GLY A CA 1
ATOM 1252 C C . GLY A 1 166 ? -1.941 12.437 5.528 1.00 93.94 166 GLY A C 1
ATOM 1253 O O . GLY A 1 166 ? -2.270 12.362 6.710 1.00 93.94 166 GLY A O 1
ATOM 1254 N N . LEU A 1 167 ? -1.248 11.482 4.902 1.00 96.81 167 LEU A N 1
ATOM 1255 C CA . LEU A 1 167 ? -0.754 10.248 5.514 1.00 96.81 167 LEU A CA 1
ATOM 1256 C C . LEU A 1 167 ? 0.767 10.321 5.688 1.00 96.81 167 LEU A C 1
ATOM 1258 O O . LEU A 1 167 ? 1.485 10.809 4.813 1.00 96.81 167 LEU A O 1
ATOM 1262 N N . ARG A 1 168 ? 1.258 9.830 6.824 1.00 97.00 168 ARG A N 1
ATOM 1263 C CA . ARG A 1 168 ? 2.683 9.747 7.143 1.00 97.00 168 ARG A CA 1
ATOM 1264 C C . ARG A 1 168 ? 3.003 8.350 7.663 1.00 97.00 168 ARG A C 1
ATOM 1266 O O . ARG A 1 168 ? 2.376 7.907 8.618 1.00 97.00 168 ARG A O 1
ATOM 1273 N N . ALA A 1 169 ? 3.991 7.697 7.060 1.00 96.31 169 ALA A N 1
ATOM 1274 C CA . ALA A 1 169 ? 4.502 6.398 7.480 1.00 96.31 169 ALA A CA 1
ATOM 1275 C C . ALA A 1 169 ? 6.027 6.485 7.594 1.00 96.31 169 ALA A C 1
ATOM 1277 O O . ALA A 1 169 ? 6.696 6.890 6.643 1.00 96.31 169 ALA A O 1
ATOM 1278 N N . TYR A 1 170 ? 6.567 6.150 8.766 1.00 96.94 170 TYR A N 1
ATOM 1279 C CA . TYR A 1 170 ? 7.991 6.281 9.068 1.00 96.94 170 TYR A CA 1
ATOM 1280 C C . TYR A 1 170 ? 8.511 5.021 9.753 1.00 96.94 170 TYR A C 1
ATOM 1282 O O . TYR A 1 170 ? 7.928 4.567 10.734 1.00 96.94 170 TYR A O 1
ATOM 1290 N N . ALA A 1 171 ? 9.651 4.518 9.285 1.00 96.69 171 ALA A N 1
ATOM 1291 C CA . ALA A 1 171 ? 10.469 3.552 10.005 1.00 96.69 171 ALA A CA 1
ATOM 1292 C C . ALA A 1 171 ? 11.735 4.276 10.486 1.00 96.69 171 ALA A C 1
ATOM 1294 O O . ALA A 1 171 ? 12.548 4.707 9.674 1.00 96.69 171 ALA A O 1
ATOM 1295 N N . ALA A 1 172 ? 11.888 4.463 11.801 1.00 95.94 172 ALA A N 1
ATOM 1296 C CA . ALA A 1 172 ? 13.065 5.145 12.356 1.00 95.94 172 ALA A CA 1
ATOM 1297 C C . ALA A 1 172 ? 14.346 4.303 12.219 1.00 95.94 172 ALA A C 1
ATOM 1299 O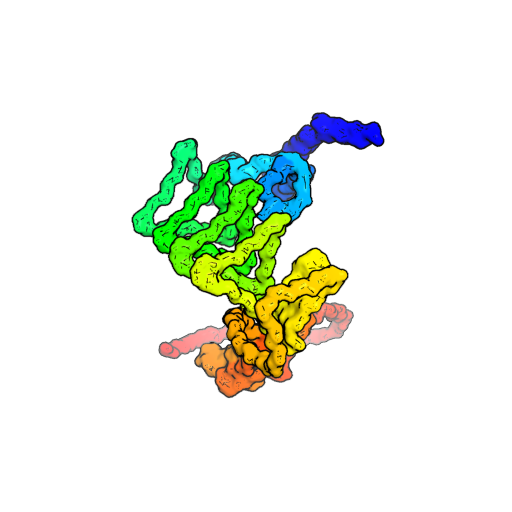 O . ALA A 1 172 ? 15.444 4.838 12.087 1.00 95.94 172 ALA A O 1
ATOM 1300 N N . LYS A 1 173 ? 14.194 2.978 12.280 1.00 94.94 173 LYS A N 1
ATOM 1301 C CA . LYS A 1 173 ? 15.219 1.970 12.011 1.00 94.94 173 LYS A CA 1
ATOM 1302 C C . LYS A 1 173 ? 14.557 0.800 11.291 1.00 94.94 173 LYS A C 1
ATOM 1304 O O . LYS A 1 173 ? 13.370 0.552 11.495 1.00 94.94 173 LYS A O 1
ATOM 1309 N N . GLY A 1 174 ? 15.345 0.064 10.517 1.00 95.50 174 GLY A N 1
ATOM 1310 C CA . GLY A 1 174 ? 14.839 -1.036 9.700 1.00 95.50 174 GLY A CA 1
ATOM 1311 C C . GLY A 1 174 ? 14.231 -0.562 8.379 1.00 95.50 174 GLY A C 1
ATOM 1312 O O . GLY A 1 174 ? 14.183 0.631 8.083 1.00 95.50 174 GLY A O 1
ATOM 1313 N N . LYS A 1 175 ? 13.815 -1.529 7.562 1.00 96.00 175 LYS A N 1
ATOM 1314 C CA . LYS A 1 175 ? 13.316 -1.311 6.203 1.00 96.00 175 LYS A CA 1
ATOM 1315 C C . LYS A 1 175 ? 11.824 -0.968 6.220 1.00 96.00 175 LYS A C 1
ATOM 1317 O O . LYS A 1 175 ? 11.058 -1.579 6.958 1.00 96.00 175 LYS A O 1
ATOM 1322 N N . LEU A 1 176 ? 11.417 -0.025 5.371 1.00 96.62 176 LEU A N 1
ATOM 1323 C CA . LEU A 1 176 ? 10.019 0.134 4.970 1.00 96.62 176 LEU A CA 1
ATOM 1324 C C . LEU A 1 176 ? 9.771 -0.747 3.740 1.00 96.62 176 LEU A C 1
ATOM 1326 O O . LEU A 1 176 ? 10.450 -0.586 2.726 1.00 96.62 176 LEU A O 1
ATOM 1330 N N . GLU A 1 177 ? 8.816 -1.669 3.829 1.00 95.69 177 GLU A N 1
ATOM 1331 C CA . GLU A 1 177 ? 8.475 -2.596 2.747 1.00 95.69 177 GLU A CA 1
ATOM 1332 C C . GLU A 1 177 ? 7.052 -2.348 2.252 1.00 95.69 177 GLU A C 1
ATOM 1334 O O . GLU A 1 177 ? 6.118 -2.270 3.045 1.00 95.69 177 GLU A O 1
ATOM 1339 N N . LEU A 1 178 ? 6.900 -2.224 0.933 1.00 95.25 178 LEU A N 1
ATOM 1340 C CA . LEU A 1 178 ? 5.619 -2.101 0.244 1.00 95.25 178 LEU A CA 1
ATOM 1341 C C . LEU A 1 178 ? 5.606 -3.141 -0.876 1.00 95.25 178 LEU A C 1
ATOM 1343 O O . LEU A 1 178 ? 6.521 -3.157 -1.700 1.00 95.25 178 LEU A O 1
ATOM 1347 N N . GLN A 1 179 ? 4.607 -4.021 -0.880 1.00 94.44 179 GLN A N 1
ATOM 1348 C CA . GLN A 1 179 ? 4.482 -5.104 -1.853 1.00 94.44 179 GLN A CA 1
ATOM 1349 C C . GLN A 1 179 ? 3.015 -5.290 -2.239 1.00 94.44 179 GLN A C 1
ATOM 1351 O O . GLN A 1 179 ? 2.147 -5.296 -1.369 1.00 94.44 179 GLN A O 1
ATOM 1356 N N . ALA A 1 180 ? 2.769 -5.490 -3.529 1.00 94.56 180 ALA A N 1
ATOM 1357 C CA . ALA A 1 180 ? 1.546 -6.085 -4.045 1.00 94.56 180 ALA A CA 1
ATOM 1358 C C . ALA A 1 180 ? 1.958 -7.431 -4.655 1.00 94.56 180 ALA A C 1
ATOM 1360 O O . ALA A 1 180 ? 2.749 -7.462 -5.594 1.00 94.56 180 ALA A O 1
ATOM 1361 N N . GLN A 1 181 ? 1.551 -8.536 -4.023 1.00 92.38 181 GLN A N 1
ATOM 1362 C CA . GLN A 1 181 ? 2.086 -9.869 -4.341 1.00 92.38 181 GLN A CA 1
ATOM 1363 C C . GLN A 1 181 ? 1.459 -10.477 -5.598 1.00 92.38 181 GLN A C 1
ATOM 1365 O O . GLN A 1 181 ? 2.133 -11.223 -6.302 1.00 92.38 181 GLN A O 1
ATOM 1370 N N . ASP A 1 182 ? 0.208 -10.112 -5.882 1.00 92.00 182 ASP A N 1
ATOM 1371 C CA . ASP A 1 182 ? -0.573 -10.619 -7.016 1.00 92.00 182 ASP A CA 1
ATOM 1372 C C . ASP A 1 182 ? -1.231 -9.490 -7.836 1.00 92.00 182 ASP A C 1
ATOM 1374 O O . ASP A 1 182 ? -2.070 -9.728 -8.694 1.00 92.00 182 ASP A O 1
ATO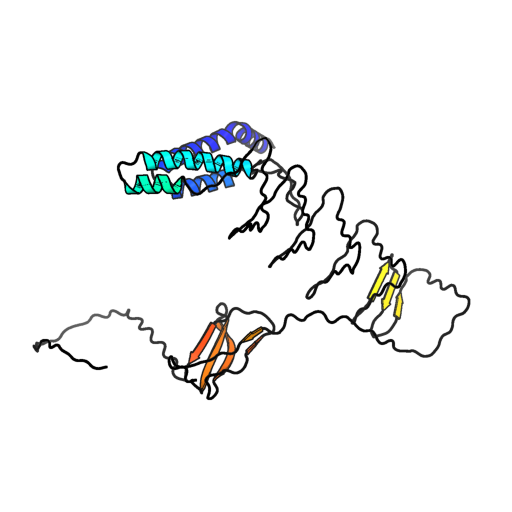M 1378 N N . ASP A 1 183 ? -0.862 -8.231 -7.574 1.00 94.31 183 ASP A N 1
ATOM 1379 C CA . ASP A 1 183 ? -1.437 -7.074 -8.270 1.00 94.31 183 ASP A CA 1
ATOM 1380 C C . ASP A 1 183 ? -0.431 -5.907 -8.348 1.00 94.31 183 ASP A C 1
ATOM 1382 O O . ASP A 1 183 ? 0.749 -6.041 -8.010 1.00 94.31 183 ASP A O 1
ATOM 1386 N N . ALA A 1 184 ? -0.873 -4.750 -8.830 1.00 94.25 184 ALA A N 1
ATOM 1387 C CA . ALA A 1 184 ? -0.065 -3.567 -9.056 1.00 94.25 184 ALA A CA 1
ATOM 1388 C C . ALA A 1 184 ? 0.095 -2.680 -7.810 1.00 94.25 184 ALA A C 1
ATOM 1390 O O . ALA A 1 184 ? -0.766 -2.589 -6.935 1.00 94.25 184 ALA A O 1
ATOM 1391 N N . ILE A 1 185 ? 1.201 -1.930 -7.784 1.00 97.31 185 ILE A N 1
ATOM 1392 C CA . ILE A 1 185 ? 1.373 -0.769 -6.903 1.00 97.31 185 ILE A CA 1
ATOM 1393 C C . ILE A 1 185 ? 1.142 0.499 -7.729 1.00 97.31 185 ILE A C 1
ATOM 1395 O O . ILE A 1 185 ? 1.901 0.784 -8.656 1.00 97.31 185 ILE A O 1
ATOM 1399 N N . GLU A 1 186 ? 0.150 1.302 -7.343 1.00 96.19 186 GLU A N 1
ATOM 1400 C CA . GLU A 1 186 ? -0.102 2.623 -7.926 1.00 96.19 186 GLU A CA 1
ATOM 1401 C C . GLU A 1 186 ? 0.287 3.749 -6.958 1.00 96.19 186 GLU A C 1
ATOM 1403 O O . GLU A 1 186 ? -0.236 3.863 -5.850 1.00 96.19 186 GLU A O 1
ATOM 1408 N N . ALA A 1 187 ? 1.193 4.630 -7.395 1.00 96.31 187 ALA A N 1
ATOM 1409 C CA . ALA A 1 187 ? 1.584 5.830 -6.659 1.00 96.31 187 ALA A CA 1
ATOM 1410 C C . ALA A 1 187 ? 1.251 7.075 -7.488 1.00 96.31 187 ALA A C 1
ATOM 1412 O O . ALA A 1 187 ? 1.970 7.429 -8.422 1.00 96.31 187 ALA A O 1
ATOM 1413 N N . ILE A 1 188 ? 0.153 7.750 -7.142 1.00 95.75 188 ILE A N 1
ATOM 1414 C CA . ILE A 1 188 ? -0.379 8.886 -7.904 1.00 95.75 188 ILE A CA 1
ATOM 1415 C C . ILE A 1 188 ? -0.380 10.134 -7.021 1.00 95.75 188 ILE A C 1
ATOM 1417 O O . ILE A 1 188 ? -0.932 10.142 -5.923 1.00 95.75 188 ILE A O 1
ATOM 1421 N N . ALA A 1 189 ? 0.208 11.225 -7.516 1.00 97.06 189 ALA A N 1
ATOM 1422 C CA . ALA A 1 189 ? 0.177 12.520 -6.845 1.00 97.06 189 ALA A CA 1
ATOM 1423 C C . ALA A 1 189 ? -0.221 13.628 -7.821 1.00 97.06 189 ALA A C 1
ATOM 1425 O O . ALA A 1 189 ? 0.346 13.751 -8.901 1.00 97.06 189 ALA A O 1
ATOM 1426 N N . LYS A 1 190 ? -1.136 14.512 -7.400 1.00 97.25 190 LYS A N 1
ATOM 1427 C CA . LYS A 1 190 ? -1.528 15.698 -8.189 1.00 97.25 190 LYS A CA 1
ATOM 1428 C C . LYS A 1 190 ? -0.367 16.672 -8.431 1.00 97.25 190 LYS A C 1
ATOM 1430 O O . LYS A 1 190 ? -0.408 17.460 -9.369 1.00 97.25 190 LYS A O 1
ATOM 1435 N N . LYS A 1 191 ? 0.617 16.687 -7.529 1.00 97.38 191 LYS A N 1
ATOM 1436 C CA . LYS A 1 191 ? 1.773 17.587 -7.594 1.00 97.38 191 LYS A CA 1
ATOM 1437 C C . LYS A 1 191 ? 3.030 16.814 -7.972 1.00 97.38 191 LYS A C 1
ATOM 1439 O O . LYS A 1 191 ? 3.285 16.597 -9.145 1.00 97.38 191 LYS A O 1
ATOM 1444 N N . VAL A 1 192 ? 3.830 16.440 -6.981 1.00 96.00 192 VAL A N 1
ATOM 1445 C CA . VAL A 1 192 ? 5.174 15.903 -7.193 1.00 96.00 192 VAL A CA 1
ATOM 1446 C C . VAL A 1 192 ? 5.292 14.561 -6.494 1.00 96.00 192 VAL A C 1
ATOM 1448 O O . VAL A 1 192 ? 4.880 14.432 -5.343 1.00 96.00 192 VAL A O 1
ATOM 1451 N N . ILE A 1 193 ? 5.918 13.610 -7.180 1.00 97.31 193 ILE A N 1
ATOM 1452 C CA . ILE A 1 193 ? 6.433 12.370 -6.605 1.00 97.31 193 ILE A CA 1
ATOM 1453 C C . ILE A 1 193 ? 7.954 12.521 -6.490 1.00 97.31 193 ILE A C 1
ATOM 1455 O O . ILE A 1 193 ? 8.608 12.938 -7.446 1.00 97.31 193 ILE A O 1
ATOM 1459 N N . LYS A 1 194 ? 8.520 12.229 -5.313 1.00 97.06 194 LYS A N 1
ATOM 1460 C CA . LYS A 1 194 ? 9.970 12.254 -5.065 1.00 97.06 194 LYS A CA 1
ATOM 1461 C C . LYS A 1 194 ? 10.425 10.881 -4.584 1.00 97.06 194 LYS A C 1
ATOM 1463 O O . LYS A 1 194 ? 9.966 10.434 -3.539 1.00 97.06 194 LYS A O 1
ATOM 1468 N N . LEU A 1 195 ? 11.343 10.258 -5.319 1.00 96.38 195 LEU A N 1
ATOM 1469 C CA . LEU A 1 195 ? 12.079 9.069 -4.888 1.00 96.38 195 LEU A CA 1
ATOM 1470 C C . LEU A 1 195 ? 13.525 9.506 -4.666 1.00 96.38 195 LEU A C 1
ATOM 1472 O O . LEU A 1 195 ? 14.169 9.981 -5.599 1.00 96.38 195 LEU A O 1
ATOM 1476 N N . ILE A 1 196 ? 13.999 9.439 -3.422 1.00 96.75 196 ILE A N 1
ATOM 1477 C CA . ILE A 1 196 ? 15.307 9.966 -3.020 1.00 96.75 196 ILE A CA 1
ATOM 1478 C C . ILE A 1 196 ? 15.982 8.944 -2.108 1.00 96.75 196 ILE A C 1
ATOM 1480 O O . ILE A 1 196 ? 15.435 8.603 -1.063 1.00 96.75 196 ILE A O 1
ATOM 1484 N N . SER A 1 197 ? 17.181 8.511 -2.492 1.00 97.25 197 SER A N 1
ATOM 1485 C CA . SER A 1 197 ? 18.152 7.879 -1.597 1.00 97.25 197 SER A CA 1
ATOM 1486 C C . SER A 1 197 ? 19.182 8.935 -1.197 1.00 97.25 197 SER A C 1
ATOM 1488 O O . SER A 1 197 ? 19.705 9.632 -2.067 1.00 97.25 197 SER A O 1
ATOM 1490 N N . THR A 1 198 ? 19.439 9.099 0.102 1.00 97.38 198 THR A N 1
ATOM 1491 C CA . THR A 1 198 ? 20.360 10.131 0.614 1.00 97.38 198 THR A CA 1
ATOM 1492 C C . THR A 1 198 ? 21.811 9.672 0.685 1.00 97.38 198 THR A C 1
ATOM 1494 O O . THR A 1 198 ? 22.701 10.515 0.659 1.00 97.38 198 THR A O 1
ATOM 1497 N N . GLU A 1 199 ? 22.047 8.364 0.788 1.00 97.25 199 GLU A N 1
ATOM 1498 C CA . GLU A 1 199 ? 23.382 7.799 1.037 1.00 97.25 199 GLU A CA 1
ATOM 1499 C C . GLU A 1 199 ? 23.803 6.777 -0.025 1.00 97.25 199 GLU A C 1
ATOM 1501 O O . GLU A 1 199 ? 24.975 6.718 -0.385 1.00 97.25 199 GLU A O 1
ATOM 1506 N N . GLU A 1 200 ? 22.856 6.010 -0.572 1.00 96.75 200 GLU A N 1
ATOM 1507 C CA . GLU A 1 200 ? 23.142 4.927 -1.518 1.00 96.75 200 GLU A CA 1
ATOM 1508 C C . GLU A 1 200 ? 22.422 5.133 -2.866 1.00 96.75 200 GLU A C 1
ATOM 1510 O O . GLU A 1 200 ? 22.358 6.247 -3.387 1.00 96.75 200 GLU A O 1
ATOM 1515 N N . LYS A 1 201 ? 21.844 4.078 -3.448 1.00 95.81 201 LYS A N 1
ATOM 1516 C CA . LYS A 1 201 ? 21.267 4.050 -4.800 1.00 95.81 201 LYS A CA 1
ATOM 1517 C C . LYS A 1 201 ? 19.738 3.965 -4.805 1.00 95.81 201 LYS A C 1
ATOM 1519 O O . LYS A 1 201 ? 19.113 3.555 -3.835 1.00 95.81 201 LYS A O 1
ATOM 1524 N N . ILE A 1 202 ? 19.151 4.324 -5.946 1.00 96.69 202 ILE A N 1
ATOM 1525 C CA . ILE A 1 202 ? 17.762 4.009 -6.298 1.00 96.69 202 ILE A CA 1
ATOM 1526 C C . ILE A 1 202 ? 17.813 2.914 -7.361 1.00 96.69 202 ILE A C 1
ATOM 1528 O O . ILE A 1 202 ? 18.473 3.091 -8.384 1.00 96.69 202 ILE A O 1
ATOM 1532 N N . GLU A 1 203 ? 17.112 1.808 -7.131 1.00 95.00 203 GLU A N 1
ATOM 1533 C CA . GLU A 1 203 ? 16.999 0.709 -8.090 1.00 95.00 203 GLU A CA 1
ATOM 1534 C C . GLU A 1 203 ? 15.573 0.615 -8.622 1.00 95.00 203 GLU A C 1
ATOM 1536 O O . GLU A 1 203 ? 14.607 0.612 -7.860 1.00 95.00 203 GLU A O 1
ATOM 1541 N N . ILE A 1 204 ? 15.452 0.554 -9.947 1.00 95.06 204 ILE A N 1
ATOM 1542 C CA . ILE A 1 204 ? 14.194 0.326 -10.653 1.00 95.06 204 ILE A CA 1
ATOM 1543 C C . ILE A 1 204 ? 14.466 -0.809 -11.628 1.00 95.06 204 ILE A C 1
ATOM 1545 O O . ILE A 1 204 ? 15.215 -0.640 -12.590 1.00 95.06 204 ILE A O 1
ATOM 1549 N N . THR A 1 205 ? 13.862 -1.960 -11.362 1.00 93.88 205 THR A N 1
ATOM 1550 C CA . THR A 1 205 ? 14.081 -3.189 -12.123 1.00 93.88 205 THR A CA 1
ATOM 1551 C C . THR A 1 205 ? 12.737 -3.711 -12.602 1.00 93.88 205 THR A C 1
ATOM 1553 O O . THR A 1 205 ? 11.762 -3.706 -11.855 1.00 93.88 205 THR A O 1
ATOM 1556 N N . SER A 1 206 ? 12.676 -4.164 -13.851 1.00 93.56 206 SER A N 1
ATOM 1557 C CA . SER A 1 206 ? 11.484 -4.785 -14.424 1.00 93.56 206 SER A CA 1
ATOM 1558 C C . SER A 1 206 ? 11.901 -5.951 -15.311 1.00 93.56 206 SER A C 1
ATOM 1560 O O . SER A 1 206 ? 12.799 -5.777 -16.138 1.00 93.56 206 SER A O 1
ATOM 1562 N N . PRO A 1 207 ? 11.257 -7.127 -15.193 1.00 92.56 207 PRO A N 1
ATOM 1563 C CA . PRO A 1 207 ? 11.543 -8.250 -16.075 1.00 92.56 207 PRO A CA 1
ATOM 1564 C C . PRO A 1 207 ? 11.046 -8.029 -17.508 1.00 92.56 207 PRO A C 1
ATOM 1566 O O . PRO A 1 207 ? 11.494 -8.723 -18.416 1.00 92.56 207 PRO A O 1
ATOM 1569 N N . LYS A 1 208 ? 10.105 -7.096 -17.715 1.00 94.38 208 LYS A N 1
ATOM 1570 C CA . LYS A 1 208 ? 9.481 -6.842 -19.020 1.00 94.38 208 LYS A CA 1
ATOM 1571 C C . LYS A 1 208 ? 9.943 -5.519 -19.616 1.00 94.38 208 LYS A C 1
ATOM 1573 O O . LYS A 1 208 ? 10.539 -5.498 -20.691 1.00 94.38 208 LYS A O 1
ATOM 1578 N N . GLU A 1 209 ? 9.642 -4.417 -18.937 1.00 96.88 209 GLU A N 1
ATOM 1579 C CA . GLU A 1 209 ? 9.871 -3.075 -19.470 1.00 96.88 209 GLU A CA 1
ATOM 1580 C C . GLU A 1 209 ? 9.857 -1.998 -18.374 1.00 96.88 209 GLU A C 1
ATOM 1582 O O . GLU A 1 209 ? 9.120 -2.106 -17.391 1.00 96.88 209 GLU A O 1
ATOM 1587 N N . ILE A 1 210 ? 10.651 -0.943 -18.573 1.00 97.88 210 ILE A N 1
ATOM 1588 C CA . ILE A 1 210 ? 10.583 0.328 -17.841 1.00 97.88 210 ILE A CA 1
ATOM 1589 C C . ILE A 1 210 ? 10.274 1.441 -18.846 1.00 97.88 210 ILE A C 1
ATOM 1591 O O . ILE A 1 210 ? 10.975 1.583 -19.851 1.00 97.88 210 ILE A O 1
ATOM 1595 N N . VAL A 1 211 ? 9.259 2.258 -18.553 1.00 97.62 211 VAL A N 1
ATOM 1596 C CA . VAL A 1 211 ? 8.852 3.402 -19.381 1.00 97.62 211 VAL A CA 1
ATOM 1597 C C . VAL A 1 211 ? 8.818 4.672 -18.539 1.00 97.62 211 VAL A C 1
ATOM 1599 O O . VAL A 1 211 ? 8.050 4.777 -17.587 1.00 97.62 211 VAL A O 1
ATOM 1602 N N . LEU A 1 212 ? 9.604 5.673 -18.929 1.00 97.50 212 LEU A N 1
ATOM 1603 C CA . LEU A 1 212 ? 9.598 7.009 -18.335 1.00 97.50 212 LEU A CA 1
ATOM 1604 C C . LEU A 1 212 ? 9.117 8.005 -19.387 1.00 97.50 212 LEU A C 1
ATOM 1606 O O . LEU A 1 212 ? 9.826 8.269 -20.356 1.00 97.50 212 LEU A O 1
ATOM 1610 N N . THR A 1 213 ? 7.913 8.549 -19.216 1.00 96.75 213 THR A N 1
ATOM 1611 C CA . THR A 1 213 ? 7.293 9.463 -20.189 1.00 96.75 213 THR A CA 1
ATOM 1612 C C . THR A 1 213 ? 7.049 10.830 -19.560 1.00 96.75 213 THR A C 1
ATOM 1614 O O . THR A 1 213 ? 6.494 10.923 -18.468 1.00 96.75 213 THR A O 1
ATOM 1617 N N . ALA A 1 214 ? 7.433 11.898 -20.258 1.00 95.94 214 ALA A N 1
ATOM 1618 C CA . ALA A 1 214 ? 7.205 13.274 -19.829 1.00 95.94 214 ALA A CA 1
ATOM 1619 C C . ALA A 1 214 ? 7.069 14.213 -21.037 1.00 95.94 214 ALA A C 1
ATOM 1621 O O . ALA A 1 214 ? 7.926 14.223 -21.918 1.00 95.94 214 ALA A O 1
ATOM 1622 N N . GLY A 1 215 ? 6.001 15.020 -21.078 1.00 93.88 215 GLY A N 1
ATOM 1623 C CA . GLY A 1 215 ? 5.842 16.105 -22.060 1.00 93.88 215 GLY A CA 1
ATOM 1624 C C . GLY A 1 215 ? 5.969 15.680 -23.531 1.00 93.88 215 GLY A C 1
ATOM 1625 O O . GLY A 1 215 ? 6.546 16.416 -24.324 1.00 93.88 215 GLY A O 1
ATOM 1626 N N . GLY A 1 216 ? 5.504 14.477 -23.890 1.00 93.50 216 GLY A N 1
ATOM 1627 C CA . GLY A 1 216 ? 5.637 13.925 -25.248 1.00 93.50 216 GLY A CA 1
ATOM 1628 C C . GLY A 1 216 ? 7.015 13.333 -25.581 1.00 93.50 216 GLY A C 1
ATOM 1629 O O . GLY A 1 216 ? 7.253 12.947 -26.722 1.00 93.50 216 GLY A O 1
ATOM 1630 N N . SER A 1 217 ? 7.923 13.248 -24.606 1.00 97.31 217 SER A N 1
ATOM 1631 C CA . SER A 1 217 ? 9.190 12.514 -24.704 1.00 97.31 217 SER A CA 1
ATOM 1632 C C . SER A 1 217 ? 9.144 11.245 -23.854 1.00 97.31 217 SER A C 1
ATOM 1634 O O . SER A 1 217 ? 8.442 11.198 -22.843 1.00 97.31 217 SER A O 1
ATOM 1636 N N . GLN A 1 218 ? 9.898 10.222 -24.248 1.00 97.69 218 GLN A N 1
ATOM 1637 C CA . GLN A 1 218 ? 9.928 8.924 -23.583 1.00 97.69 218 GLN A CA 1
ATOM 1638 C C . GLN A 1 218 ? 11.339 8.327 -23.564 1.00 97.69 218 GLN A C 1
ATOM 1640 O O . GLN A 1 218 ? 12.051 8.369 -24.569 1.00 97.69 218 GLN A O 1
ATOM 1645 N N . LEU A 1 219 ? 11.694 7.712 -22.437 1.00 97.94 219 LEU A N 1
ATOM 1646 C CA . LEU A 1 219 ? 12.776 6.741 -22.318 1.00 97.94 219 LEU A CA 1
ATOM 1647 C C . LEU A 1 219 ? 12.170 5.365 -22.030 1.00 97.94 219 LEU A C 1
ATOM 1649 O O . LEU A 1 219 ? 11.435 5.204 -21.055 1.00 97.94 219 LEU A O 1
ATOM 1653 N N . LYS A 1 220 ? 12.475 4.383 -22.876 1.00 97.69 220 LYS A N 1
ATOM 1654 C CA . LYS A 1 220 ? 11.968 3.011 -22.776 1.00 97.69 220 LYS A CA 1
ATOM 1655 C C . LYS A 1 220 ? 13.121 2.017 -22.721 1.00 97.69 220 LYS A C 1
ATOM 1657 O O . LYS A 1 220 ? 14.028 2.093 -23.547 1.00 97.69 220 LYS A O 1
ATOM 1662 N N . ILE A 1 221 ? 13.079 1.094 -21.765 1.00 97.38 221 ILE A N 1
ATOM 1663 C CA . ILE A 1 221 ? 14.104 0.067 -21.539 1.00 97.38 221 ILE A CA 1
ATOM 1664 C C . ILE A 1 221 ? 13.415 -1.295 -21.507 1.00 97.38 221 ILE A C 1
ATOM 1666 O O . ILE A 1 221 ? 12.544 -1.513 -20.668 1.00 97.38 221 ILE A O 1
ATOM 1670 N N . ASN A 1 222 ? 13.792 -2.203 -22.406 1.00 95.50 222 ASN A N 1
ATOM 1671 C CA . ASN A 1 222 ? 13.240 -3.560 -22.481 1.00 95.50 222 ASN A CA 1
ATOM 1672 C C . ASN A 1 222 ? 14.237 -4.538 -23.136 1.00 95.50 222 ASN A C 1
ATOM 1674 O O . ASN A 1 222 ? 15.387 -4.187 -23.405 1.00 95.50 222 ASN A O 1
ATOM 1678 N N . ALA A 1 223 ? 13.789 -5.763 -23.431 1.00 92.75 223 ALA A N 1
ATOM 1679 C CA . ALA A 1 223 ? 14.612 -6.805 -24.056 1.00 92.75 223 ALA A CA 1
ATOM 1680 C C . ALA A 1 223 ? 15.226 -6.416 -25.420 1.00 92.75 223 ALA A C 1
ATOM 1682 O O . ALA A 1 223 ? 16.247 -6.980 -25.809 1.00 92.75 223 ALA A O 1
ATOM 1683 N N . ASN A 1 224 ? 14.643 -5.445 -26.132 1.00 92.88 224 ASN A N 1
ATOM 1684 C CA . ASN A 1 224 ? 15.139 -4.970 -27.427 1.00 92.88 224 ASN A CA 1
ATOM 1685 C C . ASN A 1 224 ? 16.175 -3.837 -27.300 1.00 92.88 224 ASN A C 1
ATOM 1687 O O . ASN A 1 224 ? 16.745 -3.429 -28.311 1.00 92.88 224 ASN A O 1
ATOM 1691 N N . GLY A 1 225 ? 16.424 -3.319 -26.090 1.00 92.62 225 GLY A N 1
ATOM 1692 C CA . GLY A 1 225 ? 17.428 -2.289 -25.817 1.00 92.62 225 GLY A CA 1
ATOM 1693 C C . GLY A 1 225 ? 16.880 -1.047 -25.109 1.00 92.62 225 GLY A C 1
ATOM 1694 O O . GLY A 1 225 ? 15.890 -1.103 -24.378 1.00 92.62 225 GLY A O 1
ATOM 1695 N N . VAL A 1 226 ? 17.562 0.085 -25.319 1.00 95.38 226 VAL A N 1
ATOM 1696 C CA . VAL A 1 226 ? 17.238 1.397 -24.733 1.00 95.38 226 VAL A CA 1
ATOM 1697 C C . VAL A 1 226 ? 16.810 2.354 -25.843 1.00 95.38 226 VAL A C 1
ATOM 1699 O O . VAL A 1 226 ? 17.572 2.609 -26.774 1.00 95.38 226 VAL A O 1
ATOM 1702 N N . PHE A 1 227 ? 15.601 2.902 -25.736 1.00 96.44 227 PHE A N 1
ATOM 1703 C CA . PHE A 1 227 ? 14.984 3.750 -26.754 1.00 96.44 227 PHE A CA 1
ATOM 1704 C C . PHE A 1 227 ? 14.634 5.122 -26.182 1.00 96.44 227 PHE A C 1
ATOM 1706 O O . PHE A 1 227 ? 13.813 5.234 -25.271 1.00 96.44 227 PHE A O 1
ATOM 1713 N N . SER A 1 228 ? 15.207 6.169 -26.773 1.00 96.69 228 SER A N 1
ATOM 1714 C CA . SER A 1 228 ? 14.863 7.564 -26.490 1.00 96.69 228 SER A CA 1
ATOM 1715 C C . SER A 1 228 ? 14.008 8.110 -27.631 1.00 96.69 228 SER A C 1
ATOM 1717 O O . SER A 1 228 ? 14.468 8.169 -28.768 1.00 96.69 228 SER A O 1
ATOM 1719 N N . THR A 1 229 ? 12.772 8.515 -27.341 1.00 96.69 229 THR A N 1
ATOM 1720 C CA . THR A 1 229 ? 11.836 9.090 -28.324 1.00 96.69 229 THR A CA 1
ATOM 1721 C C . THR A 1 229 ? 11.468 10.508 -27.907 1.00 96.69 229 THR A C 1
ATOM 1723 O O . THR A 1 229 ? 11.036 10.726 -26.778 1.00 96.69 229 THR A O 1
ATOM 1726 N N . THR A 1 230 ? 11.622 11.487 -28.797 1.00 97.12 230 THR A N 1
ATOM 1727 C CA . THR A 1 230 ? 11.186 12.869 -28.552 1.00 97.12 230 THR A CA 1
ATOM 1728 C C . THR A 1 230 ? 10.802 13.548 -29.863 1.00 97.12 230 THR A C 1
ATOM 1730 O O . THR A 1 230 ? 11.477 13.368 -30.873 1.00 97.12 230 THR A O 1
ATOM 1733 N N . GLY A 1 231 ? 9.715 14.324 -29.853 1.00 94.81 231 GLY A N 1
ATOM 1734 C CA . GLY A 1 231 ? 9.371 15.224 -30.962 1.00 94.81 231 GLY A CA 1
ATOM 1735 C C . GLY A 1 231 ? 10.126 16.559 -30.916 1.00 94.81 231 GLY A C 1
ATOM 1736 O O . GLY A 1 231 ? 10.033 17.351 -31.849 1.00 94.81 231 GLY A O 1
ATOM 1737 N N . GLY A 1 232 ? 10.840 16.829 -29.819 1.00 94.81 232 GLY A N 1
ATOM 1738 C CA . 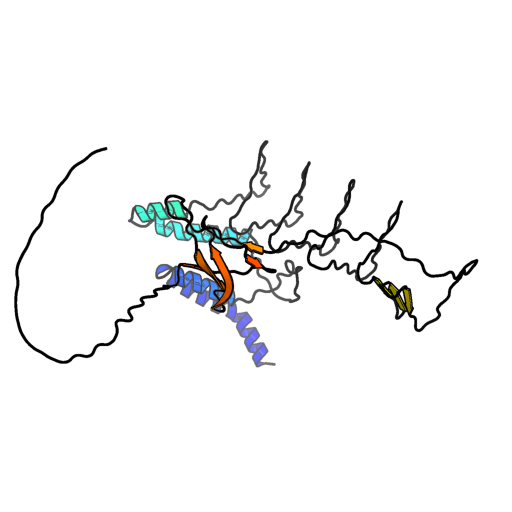GLY A 1 232 ? 11.624 18.041 -29.615 1.00 94.81 232 GLY A CA 1
ATOM 1739 C C . GLY A 1 232 ? 13.118 17.838 -29.871 1.00 94.81 232 GLY A C 1
ATOM 1740 O O . GLY A 1 232 ? 13.555 16.904 -30.539 1.00 94.81 232 GLY A O 1
ATOM 1741 N N . LYS A 1 233 ? 13.929 18.735 -29.306 1.00 94.31 233 LYS A N 1
ATOM 1742 C CA . LYS A 1 233 ? 15.390 18.645 -29.369 1.00 94.31 233 LYS A CA 1
ATOM 1743 C C . LYS A 1 233 ? 15.896 17.552 -28.423 1.00 94.31 233 LYS A C 1
ATOM 1745 O O . LYS A 1 233 ? 15.715 17.657 -27.213 1.00 94.31 233 LYS A O 1
ATOM 1750 N N . PHE A 1 234 ? 16.617 16.573 -28.962 1.00 94.75 234 PHE A N 1
ATOM 1751 C CA . PHE A 1 234 ? 17.475 15.691 -28.173 1.00 94.75 234 PHE A CA 1
ATOM 1752 C C . PHE A 1 234 ? 18.865 16.331 -28.045 1.00 94.75 234 PHE A C 1
ATOM 1754 O O . PHE A 1 234 ? 19.592 16.449 -29.029 1.00 94.75 234 PHE A O 1
ATOM 1761 N N . GLU A 1 235 ? 19.226 16.803 -26.851 1.00 93.81 235 GLU A N 1
ATOM 1762 C CA . GLU A 1 235 ? 20.535 17.408 -26.581 1.00 93.81 235 GLU A CA 1
ATOM 1763 C C . GLU A 1 235 ? 21.354 16.512 -25.650 1.00 93.81 235 GLU A C 1
ATOM 1765 O O . GLU A 1 235 ? 20.934 16.219 -24.535 1.00 93.81 235 GLU A O 1
ATOM 1770 N N . SER A 1 236 ? 22.547 16.122 -26.098 1.00 93.06 236 SER A N 1
ATOM 1771 C CA . SER A 1 236 ? 23.503 15.338 -25.319 1.00 93.06 236 SER A CA 1
ATOM 1772 C C . SER A 1 236 ? 24.783 16.149 -25.139 1.00 93.06 236 SER A C 1
ATOM 1774 O O . SER A 1 236 ? 25.465 16.463 -26.112 1.00 93.06 236 SER A O 1
ATOM 1776 N N . LYS A 1 237 ? 25.094 16.519 -23.894 1.00 91.62 237 LYS A N 1
ATOM 1777 C CA . LYS A 1 237 ? 26.281 17.301 -23.524 1.00 91.62 237 LYS A CA 1
ATOM 1778 C C . LYS A 1 237 ? 27.222 16.425 -22.704 1.00 91.62 237 LYS A C 1
ATOM 1780 O O . LYS A 1 237 ? 26.911 16.114 -21.558 1.00 91.62 237 LYS A O 1
ATOM 1785 N N . ALA A 1 238 ? 28.362 16.045 -23.280 1.00 92.25 238 ALA A N 1
ATOM 1786 C CA . ALA A 1 238 ? 29.386 15.257 -22.597 1.00 92.25 238 ALA A CA 1
ATOM 1787 C C . ALA A 1 238 ? 30.802 15.685 -23.009 1.00 92.25 238 ALA A C 1
ATOM 1789 O O . ALA A 1 238 ? 31.004 16.212 -24.101 1.00 92.25 238 ALA A O 1
ATOM 1790 N N . GLY A 1 239 ? 31.789 15.419 -22.145 1.00 93.88 239 GLY A N 1
ATOM 1791 C CA . GLY A 1 239 ? 33.209 15.609 -22.471 1.00 93.88 239 GLY A CA 1
ATOM 1792 C C . GLY A 1 239 ? 33.740 14.608 -23.508 1.00 93.88 239 GLY A C 1
ATOM 1793 O O . GLY A 1 239 ? 34.737 14.885 -24.167 1.00 93.88 239 GLY A O 1
ATOM 1794 N N . GLN A 1 240 ? 33.067 13.464 -23.677 1.00 92.12 240 GLN A N 1
ATOM 1795 C CA . GLN A 1 240 ? 33.366 12.448 -24.685 1.00 92.12 240 GLN A CA 1
ATOM 1796 C C . GLN A 1 240 ? 32.117 11.598 -24.963 1.00 92.12 240 GLN A C 1
ATOM 1798 O O . GLN A 1 240 ? 31.328 11.336 -24.056 1.00 92.12 240 GLN A O 1
ATOM 1803 N N . HIS A 1 241 ? 31.977 11.122 -26.201 1.00 89.69 241 HIS A N 1
ATOM 1804 C CA . HIS A 1 241 ? 31.040 10.062 -26.568 1.00 89.69 241 HIS A CA 1
ATOM 1805 C C . HIS A 1 241 ? 31.830 8.850 -27.064 1.00 89.69 241 HIS A C 1
ATOM 1807 O O . HIS A 1 241 ? 32.555 8.950 -28.052 1.00 89.69 241 HIS A O 1
ATOM 1813 N N . LEU A 1 242 ? 31.707 7.720 -26.367 1.00 87.88 242 LEU A N 1
ATOM 1814 C CA . LEU A 1 242 ? 32.338 6.456 -26.733 1.00 87.88 242 LEU A CA 1
ATOM 1815 C C . LEU A 1 242 ? 31.247 5.444 -27.093 1.00 87.88 242 LEU A C 1
ATOM 1817 O O . LEU A 1 242 ? 30.377 5.159 -26.274 1.00 87.88 242 LEU A O 1
ATOM 1821 N N . PHE A 1 243 ? 31.305 4.901 -28.307 1.00 88.00 243 PHE A N 1
ATOM 1822 C CA . PHE A 1 243 ? 30.377 3.880 -28.790 1.00 88.00 243 PHE A CA 1
ATOM 1823 C C . PHE A 1 243 ? 31.134 2.561 -28.977 1.00 88.00 243 PHE A C 1
ATOM 1825 O O . PHE A 1 243 ? 31.976 2.446 -29.866 1.00 88.00 243 PHE A O 1
ATOM 1832 N N . THR A 1 244 ? 30.856 1.581 -28.119 1.00 90.06 244 THR A N 1
ATOM 1833 C CA . THR A 1 244 ? 31.428 0.224 -28.157 1.00 90.06 244 THR A CA 1
ATOM 1834 C C . THR A 1 244 ? 30.373 -0.806 -28.567 1.00 90.06 244 THR A C 1
ATOM 1836 O O . THR A 1 244 ? 29.194 -0.482 -28.704 1.00 90.06 244 THR A O 1
ATOM 1839 N N . GLY A 1 245 ? 30.781 -2.068 -28.743 1.00 85.94 245 GLY A N 1
ATOM 1840 C CA . GLY A 1 245 ? 29.839 -3.181 -28.888 1.00 85.94 245 GLY A CA 1
ATOM 1841 C C . GLY A 1 245 ? 28.899 -3.314 -27.681 1.00 85.94 245 GLY A C 1
ATOM 1842 O O . GLY A 1 245 ? 29.217 -2.860 -26.580 1.00 85.94 245 GLY A O 1
ATOM 1843 N N . GLY A 1 246 ? 27.735 -3.929 -27.902 1.00 83.19 246 GLY A N 1
ATOM 1844 C CA . GLY A 1 246 ? 26.730 -4.131 -26.858 1.00 83.19 246 GLY A CA 1
ATOM 1845 C C . GLY A 1 246 ? 27.200 -5.077 -25.748 1.00 83.19 246 GLY A C 1
ATOM 1846 O O . GLY A 1 246 ? 27.987 -5.992 -25.984 1.00 83.19 246 GLY A O 1
ATOM 1847 N N . ALA A 1 247 ? 26.668 -4.876 -24.545 1.00 83.00 247 ALA A N 1
ATOM 1848 C CA . ALA A 1 247 ? 26.879 -5.729 -23.380 1.00 83.00 247 ALA A CA 1
ATOM 1849 C C . ALA A 1 247 ? 25.528 -6.065 -22.728 1.00 83.00 247 ALA A C 1
ATOM 1851 O O . ALA A 1 247 ? 24.560 -5.319 -22.882 1.00 83.00 247 ALA A O 1
ATOM 1852 N N . LYS A 1 248 ? 25.455 -7.188 -22.005 1.00 78.56 248 LYS A N 1
ATOM 1853 C CA . LYS A 1 248 ? 24.276 -7.581 -21.219 1.00 78.56 248 LYS A CA 1
ATOM 1854 C C . LYS A 1 248 ? 24.543 -7.350 -19.737 1.00 78.56 248 LYS A C 1
ATOM 1856 O O . LYS A 1 248 ? 25.628 -7.660 -19.255 1.00 78.56 248 LYS A O 1
ATOM 1861 N N . VAL A 1 249 ? 23.537 -6.852 -19.027 1.00 79.06 249 VAL A N 1
ATOM 1862 C CA . VAL A 1 249 ? 23.548 -6.728 -17.566 1.00 79.06 249 VAL A CA 1
ATOM 1863 C C . VAL A 1 249 ? 22.590 -7.775 -17.006 1.00 79.06 249 VAL A C 1
ATOM 1865 O O . VAL A 1 249 ? 21.440 -7.841 -17.437 1.00 79.06 249 VAL A O 1
ATOM 1868 N N . SER A 1 250 ? 23.074 -8.611 -16.085 1.00 76.44 250 SER A N 1
ATOM 1869 C CA . SER A 1 250 ? 22.211 -9.502 -15.304 1.00 76.44 250 SER A CA 1
ATOM 1870 C C . SER A 1 250 ? 21.513 -8.683 -14.224 1.00 76.44 250 SER A C 1
ATOM 1872 O O . SER A 1 250 ? 22.159 -7.864 -13.574 1.00 76.44 250 SER A O 1
ATOM 1874 N N . TYR A 1 251 ? 20.217 -8.901 -14.029 1.00 71.00 251 TYR A N 1
ATOM 1875 C CA . TYR A 1 251 ? 19.451 -8.294 -12.947 1.00 71.00 251 TYR A CA 1
ATOM 1876 C C . TYR A 1 251 ? 18.721 -9.391 -12.176 1.00 71.00 251 TYR A C 1
ATOM 1878 O O . TYR A 1 251 ? 18.230 -10.349 -12.769 1.00 71.00 251 TYR A O 1
ATOM 1886 N N . GLU A 1 252 ? 18.658 -9.245 -10.856 1.00 72.56 252 GLU A N 1
ATOM 1887 C CA . GLU A 1 252 ? 17.844 -10.097 -9.995 1.00 72.56 252 GLU A CA 1
ATOM 1888 C C . GLU A 1 252 ? 16.532 -9.363 -9.710 1.00 72.56 252 GLU A C 1
ATOM 1890 O O . GLU A 1 252 ? 16.530 -8.204 -9.288 1.00 72.56 252 GLU A O 1
ATOM 1895 N N . VAL A 1 253 ? 15.407 -10.014 -9.999 1.00 77.19 253 VAL A N 1
ATOM 1896 C CA . VAL A 1 253 ? 14.081 -9.533 -9.596 1.00 77.19 253 VAL A CA 1
ATOM 1897 C C . VAL A 1 253 ? 13.701 -10.306 -8.340 1.00 77.19 253 VAL A C 1
ATOM 1899 O O . VAL A 1 253 ? 13.787 -11.534 -8.374 1.00 77.19 253 VAL A O 1
ATOM 1902 N N . PRO A 1 254 ? 13.279 -9.641 -7.250 1.00 72.62 254 PRO A N 1
ATOM 1903 C CA . PRO A 1 254 ? 12.729 -10.342 -6.099 1.00 72.62 254 PRO A CA 1
ATOM 1904 C C . PRO A 1 254 ? 11.564 -11.234 -6.539 1.00 72.62 254 PRO A C 1
ATOM 1906 O O . PRO A 1 254 ? 10.604 -10.746 -7.138 1.00 72.62 254 PRO A O 1
ATOM 1909 N N . GLU A 1 255 ? 11.650 -12.535 -6.263 1.00 78.00 255 GLU A N 1
ATOM 1910 C CA . GLU A 1 255 ? 10.520 -13.434 -6.478 1.00 78.00 255 GLU A CA 1
ATOM 1911 C C . GLU A 1 255 ? 9.457 -13.149 -5.417 1.00 78.00 255 GLU A C 1
ATOM 1913 O O . GLU A 1 255 ? 9.697 -13.293 -4.217 1.00 78.00 255 GLU A O 1
ATOM 1918 N N . LEU A 1 256 ? 8.281 -12.711 -5.866 1.00 80.81 256 LEU A N 1
ATOM 1919 C CA . LEU A 1 256 ? 7.122 -12.596 -4.992 1.00 80.81 256 LEU A CA 1
ATOM 1920 C C . LEU A 1 256 ? 6.637 -14.006 -4.622 1.00 80.81 256 LEU A C 1
ATOM 1922 O O . LEU A 1 256 ? 6.712 -14.916 -5.457 1.00 80.81 256 LEU A O 1
ATOM 1926 N N . PRO A 1 257 ? 6.151 -14.212 -3.385 1.00 70.50 257 PRO A N 1
ATOM 1927 C CA . PRO A 1 257 ? 5.559 -15.484 -3.003 1.00 70.50 257 PRO A CA 1
ATOM 1928 C C . PRO A 1 257 ? 4.387 -15.781 -3.940 1.00 70.50 257 PRO A C 1
ATOM 1930 O O . PRO A 1 257 ? 3.442 -15.004 -4.043 1.00 70.50 257 PRO A O 1
ATOM 1933 N N . LYS A 1 258 ? 4.469 -16.908 -4.646 1.00 69.94 258 LYS A N 1
ATOM 1934 C CA . LYS A 1 258 ? 3.370 -17.390 -5.479 1.00 69.94 258 LYS A CA 1
ATOM 1935 C C . LYS A 1 258 ? 2.296 -17.931 -4.546 1.00 69.94 258 LYS A C 1
ATOM 1937 O O . LYS A 1 258 ? 2.595 -18.802 -3.725 1.00 69.94 258 LYS A O 1
ATOM 1942 N N . ILE A 1 259 ? 1.063 -17.451 -4.684 1.00 64.94 259 ILE A N 1
ATOM 1943 C CA . ILE A 1 259 ? -0.095 -18.175 -4.160 1.00 64.94 259 ILE A CA 1
ATOM 1944 C C . ILE A 1 259 ? -0.081 -19.511 -4.915 1.00 64.94 259 ILE A C 1
ATOM 1946 O O . ILE A 1 259 ? -0.196 -19.542 -6.138 1.00 64.94 259 ILE A O 1
ATOM 1950 N N . GLY A 1 260 ? 0.271 -20.590 -4.213 1.00 65.62 260 GLY A N 1
ATOM 1951 C CA . GLY A 1 260 ? 0.481 -21.900 -4.826 1.00 65.62 260 GLY A CA 1
ATOM 1952 C C . GLY A 1 260 ? -0.794 -22.442 -5.472 1.00 65.62 260 GLY A C 1
ATOM 1953 O O . GLY A 1 260 ? -1.893 -21.978 -5.185 1.00 65.62 260 GLY A O 1
ATOM 1954 N N . LEU A 1 261 ? -0.635 -23.455 -6.326 1.00 75.31 261 LEU A N 1
ATOM 1955 C CA . LEU A 1 261 ? -1.764 -24.173 -6.916 1.00 75.31 261 LEU A CA 1
ATOM 1956 C C . LEU A 1 261 ? -2.634 -24.784 -5.809 1.00 75.31 261 LEU A C 1
ATOM 1958 O O . LEU A 1 261 ? -2.116 -25.322 -4.826 1.00 75.31 261 LEU A O 1
ATOM 1962 N N . TYR A 1 262 ? -3.950 -24.737 -5.989 1.00 76.06 262 TYR A N 1
ATOM 1963 C CA . TYR A 1 262 ? -4.894 -25.373 -5.081 1.00 76.06 262 TYR A CA 1
ATOM 1964 C C . TYR A 1 262 ? -4.877 -26.873 -5.350 1.00 76.06 262 TYR A C 1
ATOM 1966 O O . TYR A 1 262 ? -5.268 -27.325 -6.428 1.00 76.06 262 TYR A O 1
ATOM 1974 N N . ALA A 1 263 ? -4.373 -27.639 -4.385 1.00 84.06 263 ALA A N 1
ATOM 1975 C CA . ALA A 1 263 ? -4.176 -29.071 -4.532 1.00 84.06 263 ALA A CA 1
ATOM 1976 C C . ALA A 1 263 ? -5.014 -29.857 -3.516 1.00 84.06 263 ALA A C 1
ATOM 1978 O O . ALA A 1 263 ? -4.985 -29.560 -2.322 1.00 84.06 263 ALA A O 1
ATOM 1979 N N . VAL A 1 264 ? -5.749 -30.859 -3.997 1.00 84.06 264 VAL A N 1
ATOM 1980 C CA . VAL A 1 264 ? -6.598 -31.743 -3.186 1.00 84.06 264 VAL A CA 1
ATOM 1981 C C . VAL A 1 264 ? -6.331 -33.187 -3.590 1.00 84.06 264 VAL A C 1
ATOM 1983 O O . VAL A 1 264 ? -6.312 -33.508 -4.778 1.00 84.06 264 VAL A O 1
ATOM 1986 N N . ASP A 1 265 ? -6.141 -34.063 -2.610 1.00 86.38 265 ASP A N 1
ATOM 1987 C CA . ASP A 1 265 ? -6.249 -35.508 -2.774 1.00 86.38 265 ASP A CA 1
ATOM 1988 C C . ASP A 1 265 ? -7.356 -36.053 -1.860 1.00 86.38 265 ASP A C 1
ATOM 1990 O O . ASP A 1 265 ? -7.806 -35.398 -0.918 1.00 86.38 265 ASP A O 1
ATOM 1994 N N . PHE A 1 266 ? -7.845 -37.243 -2.183 1.00 85.75 266 PHE A N 1
ATOM 1995 C CA . PHE A 1 266 ? -8.885 -37.928 -1.432 1.00 85.75 266 PHE A CA 1
ATOM 1996 C C . PHE A 1 266 ? -8.320 -39.219 -0.853 1.00 85.75 266 PHE A C 1
ATOM 1998 O O . PHE A 1 266 ? -7.556 -39.928 -1.510 1.00 85.75 266 PHE A O 1
ATOM 2005 N N . LEU A 1 267 ? -8.726 -39.543 0.373 1.00 89.12 267 LEU A N 1
ATOM 2006 C CA . LEU A 1 267 ? -8.469 -40.833 0.998 1.00 89.12 267 LEU A CA 1
ATOM 2007 C C . LEU A 1 267 ? -9.804 -41.536 1.225 1.00 89.12 267 LEU A C 1
ATOM 2009 O O . LEU A 1 267 ? -10.624 -41.082 2.020 1.00 89.12 267 LEU A O 1
ATOM 2013 N N . PHE A 1 268 ? -10.006 -42.649 0.533 1.00 89.12 268 PHE A N 1
ATOM 2014 C CA . PHE A 1 268 ? -11.188 -43.484 0.650 1.00 89.12 268 PHE A CA 1
ATOM 2015 C C . PHE A 1 268 ? -10.860 -44.734 1.464 1.00 89.12 268 PHE A C 1
ATOM 2017 O O . PHE A 1 268 ? -10.086 -45.592 1.037 1.00 89.12 268 PHE A O 1
ATOM 2024 N N . SER A 1 269 ? -11.426 -44.834 2.663 1.00 88.12 269 SER A N 1
ATOM 2025 C CA . SER A 1 269 ? -11.175 -45.933 3.593 1.00 88.12 269 SER A CA 1
ATOM 2026 C C . SER A 1 269 ? -12.457 -46.396 4.280 1.00 88.12 269 SER A C 1
ATOM 2028 O O . SER A 1 269 ? -13.432 -45.659 4.414 1.00 88.12 269 SER A O 1
ATOM 2030 N N . SER A 1 270 ? -12.461 -47.657 4.708 1.00 83.19 270 SER A N 1
ATOM 2031 C CA . SER A 1 270 ? -13.511 -48.213 5.565 1.00 83.19 270 SER A CA 1
ATOM 2032 C C . SER A 1 270 ? -13.469 -47.601 6.970 1.00 83.19 270 SER A C 1
ATOM 2034 O O . SER A 1 270 ? -12.439 -47.073 7.392 1.00 83.19 270 SER A O 1
ATOM 2036 N N . LEU A 1 271 ? -14.545 -47.763 7.753 1.00 79.88 271 LEU A N 1
ATOM 2037 C CA . LEU A 1 271 ? -14.564 -47.354 9.168 1.00 79.88 271 LEU A CA 1
ATOM 2038 C C . LEU A 1 271 ? -13.438 -47.993 10.002 1.00 79.88 271 LEU A C 1
ATOM 2040 O O . LEU A 1 271 ? -13.013 -47.421 11.001 1.00 79.88 271 LEU A O 1
ATOM 2044 N N . ALA A 1 272 ? -12.945 -49.165 9.591 1.00 84.19 272 ALA A N 1
ATOM 2045 C CA . ALA A 1 272 ? -11.826 -49.855 10.230 1.00 84.19 272 ALA A CA 1
ATOM 2046 C C . ALA A 1 272 ? -10.443 -49.311 9.807 1.00 84.19 272 ALA A C 1
ATOM 2048 O O . ALA A 1 272 ? -9.419 -49.816 10.262 1.00 84.19 272 ALA A O 1
ATOM 2049 N N . GLY A 1 273 ? -10.387 -48.304 8.928 1.00 80.56 273 GLY A N 1
ATOM 2050 C CA . GLY A 1 273 ? -9.153 -47.667 8.460 1.00 80.56 273 GLY A CA 1
ATOM 2051 C C . GLY A 1 273 ? -8.456 -48.382 7.299 1.00 80.56 273 GLY A C 1
ATOM 2052 O O . GLY A 1 273 ? -7.396 -47.941 6.862 1.00 80.56 273 GLY A O 1
ATOM 2053 N N . THR A 1 274 ? -9.023 -49.467 6.767 1.00 85.75 274 THR A N 1
ATOM 2054 C CA . THR A 1 274 ? -8.492 -50.124 5.561 1.00 85.75 274 THR A CA 1
ATOM 2055 C C . THR A 1 274 ? -8.849 -49.307 4.322 1.00 85.75 274 THR A C 1
ATOM 2057 O O . THR A 1 274 ? -10.030 -49.030 4.102 1.00 85.75 274 THR A O 1
ATOM 2060 N N . GLY A 1 275 ? -7.841 -48.928 3.533 1.00 86.62 275 GLY A N 1
ATOM 2061 C CA . GLY A 1 275 ? -8.004 -48.195 2.278 1.00 86.62 275 GLY A CA 1
ATOM 2062 C C . GLY A 1 275 ? -8.746 -48.999 1.211 1.00 86.62 275 GLY A C 1
ATOM 2063 O O . GLY A 1 275 ? -8.571 -50.213 1.104 1.00 86.62 275 GLY A O 1
ATOM 2064 N N . ILE A 1 276 ? -9.581 -48.318 0.431 1.00 85.94 276 ILE A N 1
ATOM 2065 C CA . ILE A 1 276 ? -10.419 -48.908 -0.611 1.00 85.94 276 ILE A CA 1
ATOM 2066 C C . ILE A 1 276 ? -9.898 -48.449 -1.974 1.00 85.94 276 ILE A C 1
ATOM 2068 O O . ILE A 1 276 ? -10.089 -47.299 -2.376 1.00 85.94 276 ILE A O 1
ATOM 2072 N N . GLY A 1 277 ? -9.226 -49.356 -2.681 1.00 87.81 277 GLY A N 1
ATOM 2073 C CA . GLY A 1 277 ? -8.670 -49.080 -4.003 1.00 87.81 277 GLY A CA 1
ATOM 2074 C C . GLY A 1 277 ? -9.653 -49.243 -5.153 1.00 87.81 277 GLY A C 1
ATOM 2075 O O . GLY A 1 277 ? -10.701 -49.871 -5.011 1.00 87.81 277 GLY A O 1
ATOM 2076 N N . ASN A 1 278 ? -9.269 -48.703 -6.310 1.00 88.25 278 ASN A N 1
ATOM 2077 C CA . ASN A 1 278 ? -10.025 -48.715 -7.565 1.00 88.25 278 ASN A CA 1
ATOM 2078 C C . ASN A 1 278 ? -11.387 -48.001 -7.514 1.00 88.25 278 ASN A C 1
ATOM 2080 O O . ASN A 1 278 ? -12.214 -48.210 -8.401 1.00 88.25 278 ASN A O 1
ATOM 2084 N N . ALA A 1 279 ? -11.624 -47.145 -6.519 1.00 86.25 279 ALA A N 1
ATOM 2085 C CA . ALA A 1 279 ? -12.793 -46.277 -6.505 1.00 86.25 279 ALA A CA 1
ATOM 2086 C C . ALA A 1 279 ? -12.555 -45.098 -7.454 1.00 86.25 279 ALA A C 1
ATOM 2088 O O . ALA A 1 279 ? -11.515 -44.439 -7.394 1.00 86.25 279 ALA A O 1
ATOM 2089 N N . LYS A 1 280 ? -13.513 -44.840 -8.341 1.00 88.50 280 LYS A N 1
ATOM 2090 C CA . LYS A 1 280 ? -13.528 -43.686 -9.238 1.00 88.50 280 LYS A CA 1
ATOM 2091 C C . LYS A 1 280 ? -13.973 -42.452 -8.469 1.00 88.50 280 LYS A C 1
ATOM 2093 O O . LYS A 1 280 ? -14.907 -42.512 -7.671 1.00 88.50 280 LYS A O 1
ATOM 2098 N N . ILE A 1 281 ? -13.305 -41.341 -8.742 1.00 87.94 281 ILE A N 1
ATOM 2099 C CA . ILE A 1 281 ? -13.596 -40.030 -8.180 1.00 87.94 281 ILE A CA 1
ATOM 2100 C C . ILE A 1 281 ? -13.935 -39.089 -9.321 1.00 87.94 281 ILE A C 1
ATOM 2102 O O . ILE A 1 281 ? -13.143 -38.953 -10.252 1.00 87.94 281 ILE A O 1
ATOM 2106 N N . GLN A 1 282 ? -15.076 -38.420 -9.226 1.00 87.94 282 GLN A N 1
ATOM 2107 C CA . GLN A 1 282 ? -15.449 -37.332 -10.124 1.00 87.94 282 GLN A CA 1
ATOM 2108 C C . GLN A 1 282 ? -15.705 -36.085 -9.297 1.00 87.94 282 GLN A C 1
ATOM 2110 O O . GLN A 1 282 ? -16.584 -36.064 -8.437 1.00 87.94 282 GLN A O 1
ATOM 2115 N N . MET A 1 283 ? -14.919 -35.049 -9.554 1.00 88.12 283 MET A N 1
ATOM 2116 C CA . MET A 1 283 ? -15.070 -33.744 -8.937 1.00 88.12 283 MET A CA 1
ATOM 2117 C C . MET A 1 283 ? -15.767 -32.815 -9.924 1.00 88.12 283 MET A C 1
ATOM 2119 O O . MET A 1 283 ? -15.322 -32.699 -11.067 1.00 88.12 283 MET A O 1
ATOM 2123 N N . TYR A 1 284 ? -16.833 -32.144 -9.498 1.00 88.56 284 TYR A N 1
ATOM 2124 C CA . TYR A 1 284 ? -17.595 -31.221 -10.337 1.00 88.56 284 TYR A CA 1
ATOM 2125 C C . TYR A 1 284 ? -17.832 -29.872 -9.657 1.00 88.56 284 TYR A C 1
ATOM 2127 O O . TYR A 1 284 ? -17.842 -29.756 -8.429 1.00 88.56 284 TYR A O 1
ATOM 2135 N N . GLU A 1 285 ? -18.020 -28.840 -10.478 1.00 87.69 285 GLU A N 1
ATOM 2136 C CA . GLU A 1 285 ? -18.443 -27.512 -10.032 1.00 87.69 285 GLU A CA 1
ATOM 2137 C C . GLU A 1 285 ? -19.972 -27.519 -9.824 1.00 87.69 285 GLU A C 1
ATOM 2139 O O . GLU A 1 285 ? -20.702 -27.717 -10.802 1.00 87.69 285 GLU A O 1
ATOM 2144 N N . PRO A 1 286 ? -20.492 -27.316 -8.594 1.00 81.44 286 PRO A N 1
ATOM 2145 C CA . PRO A 1 286 ? -21.920 -27.488 -8.297 1.00 81.44 286 PRO A CA 1
ATOM 2146 C C . PRO A 1 286 ? -22.836 -26.601 -9.147 1.00 81.44 286 PRO A C 1
ATOM 2148 O O . PRO A 1 286 ? -23.920 -27.023 -9.547 1.00 81.44 286 PRO A O 1
ATOM 2151 N N . ASP A 1 287 ? -22.374 -25.389 -9.464 1.00 83.38 287 ASP A N 1
ATOM 2152 C CA . ASP A 1 287 ? -23.171 -24.383 -10.167 1.00 83.38 287 ASP A CA 1
ATOM 2153 C C . ASP A 1 287 ? -23.322 -24.689 -11.666 1.00 83.38 287 ASP A C 1
ATOM 2155 O O . ASP A 1 287 ? -24.365 -24.401 -12.254 1.00 83.38 287 ASP A O 1
ATOM 2159 N N . LYS A 1 288 ? -22.301 -25.294 -12.292 1.00 82.50 288 LYS A N 1
ATOM 2160 C CA . LYS A 1 288 ? -22.301 -25.617 -13.732 1.00 82.50 288 LYS A CA 1
ATOM 2161 C C . LYS A 1 288 ? -22.549 -27.092 -14.034 1.00 82.50 288 LYS A C 1
ATOM 2163 O O . LYS A 1 288 ? -22.828 -27.430 -15.181 1.00 82.50 288 LYS A O 1
ATOM 2168 N N . LYS A 1 289 ? -22.461 -27.964 -13.021 1.00 80.38 289 LYS A N 1
ATOM 2169 C CA . LYS A 1 289 ? -22.467 -29.432 -13.162 1.00 80.38 289 LYS A CA 1
ATOM 2170 C C . LYS A 1 289 ? -21.407 -29.938 -14.150 1.00 80.38 289 LYS A C 1
ATOM 2172 O O . LYS A 1 289 ? -21.593 -30.960 -14.804 1.00 80.38 289 LYS A O 1
ATOM 2177 N N . GLU A 1 290 ? -20.296 -29.215 -14.263 1.00 85.19 290 GLU A N 1
ATOM 2178 C CA . GLU A 1 290 ? -19.168 -29.585 -15.115 1.00 85.19 290 GLU A CA 1
ATOM 2179 C C . GLU A 1 290 ? -18.141 -30.362 -14.297 1.00 85.19 290 GLU A C 1
ATOM 2181 O O . GLU A 1 290 ? -17.761 -29.936 -13.205 1.00 85.19 290 GLU A O 1
ATOM 2186 N N . ILE A 1 291 ? -17.681 -31.494 -14.833 1.00 85.81 291 ILE A N 1
ATOM 2187 C CA . ILE A 1 291 ? -16.594 -32.271 -14.235 1.00 85.81 291 ILE A CA 1
ATOM 2188 C C . ILE A 1 291 ? -15.300 -31.472 -14.401 1.00 85.81 291 ILE A C 1
ATOM 2190 O O . ILE A 1 291 ? -14.871 -31.183 -15.517 1.00 85.81 291 ILE A O 1
ATOM 2194 N N . ILE A 1 292 ? -14.682 -31.122 -13.278 1.00 87.88 292 ILE A N 1
ATOM 2195 C CA . ILE A 1 292 ? -13.441 -30.344 -13.222 1.00 87.88 292 ILE A CA 1
ATOM 2196 C C . ILE A 1 292 ? -12.212 -31.224 -12.986 1.00 87.88 292 ILE A C 1
ATOM 2198 O O . ILE A 1 292 ? -11.094 -30.783 -13.249 1.00 87.88 292 ILE A O 1
ATOM 2202 N N . TRP A 1 293 ? -12.393 -32.456 -12.499 1.00 90.56 293 TRP A N 1
ATOM 2203 C CA . TRP A 1 293 ? -11.312 -33.427 -12.335 1.00 90.56 293 TRP A CA 1
ATOM 2204 C C . TRP A 1 293 ? -11.846 -34.851 -12.151 1.00 90.56 293 TRP A C 1
ATOM 2206 O O . TRP A 1 293 ? -12.890 -35.051 -11.530 1.00 90.56 293 TRP A O 1
ATOM 2216 N N . GLU A 1 294 ? -11.090 -35.840 -12.626 1.00 90.31 294 GLU A N 1
ATOM 2217 C CA . GLU A 1 294 ? -11.373 -37.261 -12.419 1.00 90.31 294 GLU A CA 1
ATOM 2218 C C . GLU A 1 294 ? -10.137 -37.987 -11.884 1.00 90.31 294 GLU A C 1
ATOM 2220 O O . GLU A 1 294 ? -9.001 -37.699 -12.275 1.00 90.31 294 GLU A O 1
ATOM 2225 N N . GLY A 1 295 ? -10.358 -38.957 -11.002 1.00 89.50 295 GLY A N 1
ATOM 2226 C CA . GLY A 1 295 ? -9.296 -39.741 -10.387 1.00 89.50 295 GLY A CA 1
ATOM 2227 C C . GLY A 1 295 ? -9.728 -41.156 -10.044 1.00 89.50 295 GLY A C 1
ATOM 2228 O O . GLY A 1 295 ? -10.902 -41.506 -10.099 1.00 89.50 295 GLY A O 1
ATOM 2229 N N . VAL A 1 296 ? -8.753 -41.983 -9.680 1.00 91.25 296 VAL A N 1
ATOM 2230 C CA . VAL A 1 296 ? -8.981 -43.338 -9.171 1.00 91.25 296 VAL A CA 1
ATOM 2231 C C . VAL A 1 296 ? -8.124 -43.525 -7.926 1.00 91.25 296 VAL A C 1
ATOM 2233 O O . VAL A 1 296 ? -6.999 -43.017 -7.881 1.00 91.25 296 VAL A O 1
ATOM 2236 N N . THR A 1 297 ? -8.652 -44.208 -6.913 1.00 90.69 297 THR A N 1
ATOM 2237 C CA . THR A 1 297 ? -7.900 -44.531 -5.697 1.00 90.69 297 THR A CA 1
ATOM 2238 C C . THR A 1 297 ? -6.935 -45.695 -5.916 1.00 90.69 297 THR A C 1
ATOM 2240 O O . THR A 1 297 ? -7.246 -46.672 -6.600 1.00 90.69 297 THR A O 1
ATOM 2243 N N . ASP A 1 298 ? -5.750 -45.606 -5.323 1.00 90.12 298 ASP A N 1
ATOM 2244 C CA . ASP A 1 298 ? -4.743 -46.666 -5.313 1.00 90.12 298 ASP A CA 1
ATOM 2245 C C . ASP A 1 298 ? -5.073 -47.778 -4.294 1.00 90.12 298 ASP A C 1
ATOM 2247 O O . ASP A 1 298 ? -6.087 -47.742 -3.601 1.00 90.12 298 ASP A O 1
ATOM 2251 N N . SER A 1 299 ? -4.200 -48.780 -4.149 1.00 88.69 299 SER A N 1
ATOM 2252 C CA . SER A 1 299 ? -4.410 -49.905 -3.221 1.00 88.69 299 SER A CA 1
ATOM 2253 C C . SER A 1 299 ? -4.512 -49.517 -1.739 1.00 88.69 299 SER A C 1
ATOM 2255 O O . SER A 1 299 ? -4.927 -50.348 -0.935 1.00 88.69 299 SER A O 1
ATOM 2257 N N . ILE A 1 300 ? -4.113 -48.298 -1.360 1.00 87.69 300 ILE A N 1
ATOM 2258 C CA . ILE A 1 300 ? -4.247 -47.763 0.003 1.00 87.69 300 ILE A CA 1
ATOM 2259 C C . ILE A 1 300 ? -5.403 -46.758 0.119 1.00 87.69 300 ILE A C 1
ATOM 2261 O O . ILE A 1 300 ? -5.573 -46.137 1.167 1.00 87.69 300 ILE A O 1
ATOM 2265 N N . GLY A 1 301 ? -6.231 -46.636 -0.920 1.00 84.38 301 GLY A N 1
ATOM 2266 C CA . GLY A 1 301 ? -7.404 -45.772 -0.948 1.00 84.38 301 GLY A CA 1
ATOM 2267 C C . GLY A 1 301 ? -7.103 -44.317 -1.285 1.00 84.38 301 GLY A C 1
ATOM 2268 O O . GLY A 1 301 ? -8.000 -43.484 -1.193 1.00 84.38 301 GLY A O 1
ATOM 2269 N N . LYS A 1 302 ? -5.871 -43.978 -1.667 1.00 91.25 302 LYS A N 1
ATOM 2270 C CA . LYS A 1 302 ? -5.469 -42.601 -1.941 1.00 91.25 302 LYS A CA 1
ATOM 2271 C C . LYS A 1 302 ? -5.663 -42.258 -3.414 1.00 91.25 302 LYS A C 1
ATOM 2273 O O . LYS A 1 302 ? -5.276 -43.026 -4.290 1.00 91.25 302 LYS A O 1
ATOM 2278 N N . SER A 1 303 ? -6.250 -41.104 -3.704 1.00 89.38 303 SER A N 1
ATOM 2279 C CA . SER A 1 303 ? -6.385 -40.608 -5.071 1.00 89.38 303 SER A CA 1
ATOM 2280 C C . SER A 1 303 ? -5.108 -39.943 -5.575 1.00 89.38 303 SER A C 1
ATOM 2282 O O . SER A 1 303 ? -4.266 -39.474 -4.806 1.00 89.38 303 SER A O 1
ATOM 2284 N N . ASN A 1 304 ? -5.018 -39.802 -6.896 1.00 88.06 304 ASN A N 1
ATOM 2285 C CA . ASN A 1 304 ? -4.083 -38.860 -7.501 1.00 88.06 304 ASN A CA 1
ATOM 2286 C C . ASN A 1 304 ? -4.389 -37.426 -7.036 1.00 88.06 304 ASN A C 1
ATOM 2288 O O . ASN A 1 304 ? -5.518 -37.115 -6.650 1.00 88.06 304 ASN A O 1
ATOM 2292 N N . LEU A 1 305 ? -3.378 -36.559 -7.086 1.00 86.38 305 LEU A N 1
ATOM 2293 C CA . LEU A 1 305 ? -3.510 -35.158 -6.703 1.00 86.38 305 LEU A CA 1
ATOM 2294 C C . LEU A 1 305 ? -4.270 -34.385 -7.789 1.00 86.38 305 LEU A C 1
ATOM 2296 O O . LEU A 1 305 ? -3.802 -34.291 -8.926 1.00 86.38 305 LEU A O 1
ATOM 2300 N N . SER A 1 306 ? -5.416 -33.807 -7.436 1.00 84.75 306 SER A N 1
ATOM 2301 C CA . SER A 1 306 ? -6.056 -32.763 -8.233 1.00 84.75 306 SER A CA 1
ATOM 2302 C C . SER A 1 306 ? -5.308 -31.459 -8.012 1.00 84.75 306 SER A C 1
ATOM 2304 O O . SER A 1 306 ? -5.122 -31.054 -6.869 1.00 84.75 306 SER A O 1
ATOM 2306 N N . VAL A 1 307 ? -4.914 -30.785 -9.089 1.00 84.94 307 VAL A N 1
ATOM 2307 C CA . VAL A 1 307 ? -4.204 -29.503 -9.045 1.00 84.94 307 VAL A CA 1
ATOM 2308 C C . VAL A 1 307 ? -4.981 -28.493 -9.879 1.00 84.94 307 VAL A C 1
ATOM 2310 O O . VAL A 1 307 ? -5.240 -28.739 -11.055 1.00 84.94 307 VAL A O 1
ATOM 2313 N N . GLN A 1 308 ? -5.358 -27.371 -9.274 1.00 77.88 308 GLN A N 1
ATOM 2314 C CA . GLN A 1 308 ? -6.096 -26.291 -9.926 1.00 77.88 308 GLN A CA 1
ATOM 2315 C C . GLN A 1 308 ? -5.361 -24.958 -9.781 1.00 77.88 308 GLN A C 1
ATOM 2317 O O . GLN A 1 308 ? -4.696 -24.703 -8.777 1.00 77.88 308 GLN A O 1
ATOM 2322 N N . GLU A 1 309 ? -5.487 -24.106 -10.799 1.00 77.31 309 GLU A N 1
ATOM 2323 C CA . GLU A 1 309 ? -4.891 -22.762 -10.809 1.00 77.31 309 GLU A CA 1
ATOM 2324 C C . GLU A 1 309 ? -5.650 -21.776 -9.906 1.00 77.31 309 GLU A C 1
ATOM 2326 O O . GLU A 1 309 ? -5.062 -20.826 -9.402 1.00 77.31 309 GLU A O 1
ATOM 2331 N N . GLU A 1 310 ? -6.932 -22.037 -9.637 1.00 76.00 310 GLU A N 1
ATOM 2332 C CA . GLU A 1 310 ? -7.812 -21.182 -8.839 1.00 76.00 310 GLU A CA 1
ATOM 2333 C C . GLU A 1 310 ? -8.544 -21.997 -7.766 1.00 76.00 310 GLU A C 1
ATOM 2335 O O . GLU A 1 310 ? -8.788 -23.194 -7.933 1.00 76.00 310 GLU A O 1
ATOM 2340 N N . SER A 1 311 ? -8.929 -21.336 -6.671 1.00 76.31 311 SER A N 1
ATOM 2341 C CA . SER A 1 311 ? -9.796 -21.937 -5.657 1.00 76.31 311 SER A CA 1
ATOM 2342 C C . SER A 1 311 ? -11.209 -22.050 -6.217 1.00 76.31 311 SER A C 1
ATOM 2344 O O . SER A 1 311 ? -11.907 -21.043 -6.348 1.00 76.31 311 SER A O 1
ATOM 2346 N N . LYS A 1 312 ? -11.641 -23.267 -6.550 1.00 77.88 312 LYS A N 1
ATOM 2347 C CA . LYS A 1 312 ? -13.017 -23.537 -6.976 1.00 77.88 312 LYS A CA 1
ATOM 2348 C C . LYS A 1 312 ? -13.767 -24.286 -5.890 1.00 77.88 312 LYS A C 1
ATOM 2350 O O . LYS A 1 312 ? -13.240 -25.215 -5.280 1.00 77.88 312 LYS A O 1
ATOM 2355 N N . ARG A 1 313 ? -15.025 -23.904 -5.666 1.00 79.38 313 ARG A N 1
ATOM 2356 C CA . ARG A 1 313 ? -15.950 -24.717 -4.873 1.00 79.38 313 ARG A CA 1
ATOM 2357 C C . ARG A 1 313 ? -16.261 -25.984 -5.666 1.00 79.38 313 ARG A C 1
ATOM 2359 O O . ARG A 1 313 ? -16.651 -25.897 -6.827 1.00 79.38 313 ARG A O 1
ATOM 2366 N N . TYR A 1 314 ? -16.101 -27.141 -5.038 1.00 85.06 314 TYR A N 1
ATOM 2367 C CA . TYR A 1 314 ? -16.313 -28.429 -5.685 1.00 85.06 314 TYR A CA 1
ATOM 2368 C C . TYR A 1 314 ? -17.146 -29.368 -4.818 1.00 85.06 314 TYR A C 1
ATOM 2370 O O . TYR A 1 314 ? -17.147 -29.267 -3.591 1.00 85.06 314 TYR A O 1
ATOM 2378 N N . GLU A 1 315 ? -17.816 -30.305 -5.474 1.00 86.06 315 GLU A N 1
ATOM 2379 C CA . GLU A 1 315 ? -18.355 -31.521 -4.871 1.00 86.06 315 GLU A CA 1
ATOM 2380 C C . GLU A 1 315 ? -17.676 -32.719 -5.536 1.00 86.06 315 GLU A C 1
ATOM 2382 O O . GLU A 1 315 ? -17.349 -32.675 -6.723 1.00 86.06 315 GLU A O 1
ATOM 2387 N N . ALA A 1 316 ? -17.397 -33.768 -4.762 1.00 86.12 316 ALA A N 1
ATOM 2388 C CA . ALA A 1 316 ? -16.716 -34.959 -5.252 1.00 86.12 316 ALA A CA 1
ATOM 2389 C C . ALA A 1 316 ? -17.553 -36.206 -4.970 1.00 86.12 316 ALA A C 1
ATOM 2391 O O . ALA A 1 316 ? -17.943 -36.458 -3.829 1.00 86.12 316 ALA A O 1
ATOM 2392 N N . LEU A 1 317 ? -17.797 -36.998 -6.010 1.00 85.75 317 LEU A N 1
ATOM 2393 C CA . LEU A 1 317 ? -18.401 -38.321 -5.908 1.00 85.75 317 LEU A CA 1
ATOM 2394 C C . LEU A 1 317 ? -17.281 -39.352 -5.887 1.00 85.75 317 LEU A C 1
ATOM 2396 O O . LEU A 1 317 ? -16.421 -39.321 -6.763 1.00 85.75 317 LEU A O 1
ATOM 2400 N N . ILE A 1 318 ? -17.305 -40.272 -4.917 1.00 86.00 318 ILE A N 1
ATOM 2401 C CA . ILE A 1 318 ? -16.354 -41.391 -4.815 1.00 86.00 318 ILE A CA 1
ATOM 2402 C C . ILE A 1 318 ? -17.132 -42.713 -4.793 1.00 86.00 318 ILE A C 1
ATOM 2404 O O . ILE A 1 318 ? -18.023 -42.880 -3.963 1.00 86.00 318 ILE A O 1
ATOM 2408 N N . GLY A 1 319 ? -16.824 -43.636 -5.707 1.00 82.88 319 GLY A N 1
ATOM 2409 C CA . GLY A 1 319 ? -17.620 -44.854 -5.890 1.00 82.88 319 GLY A CA 1
ATOM 2410 C C . GLY A 1 319 ? -17.078 -45.809 -6.953 1.00 82.88 319 GLY A C 1
ATOM 2411 O O . GLY A 1 319 ? -15.955 -45.664 -7.427 1.00 82.88 319 GLY A O 1
ATOM 2412 N N . PHE A 1 320 ? -17.871 -46.814 -7.318 1.00 83.50 320 PHE A N 1
ATOM 2413 C CA . PHE A 1 320 ? -17.536 -47.831 -8.324 1.00 83.50 320 PHE A CA 1
ATOM 2414 C C . PHE A 1 320 ? -18.521 -47.768 -9.501 1.00 83.50 320 PHE A C 1
ATOM 2416 O O . PHE A 1 320 ? -19.464 -46.988 -9.459 1.00 83.50 320 PHE A O 1
ATOM 2423 N N . ASP A 1 321 ? -18.313 -48.581 -10.543 1.00 66.94 321 ASP A N 1
ATOM 2424 C CA . ASP A 1 321 ? -19.046 -48.545 -11.828 1.00 66.94 321 ASP A CA 1
ATOM 2425 C C . ASP A 1 321 ? -20.571 -48.786 -11.764 1.00 66.94 321 ASP A C 1
ATOM 2427 O O . ASP A 1 321 ? -21.243 -48.767 -12.793 1.00 66.94 321 ASP A O 1
ATOM 2431 N N . GLU A 1 322 ? -21.135 -48.916 -10.563 1.00 54.97 322 G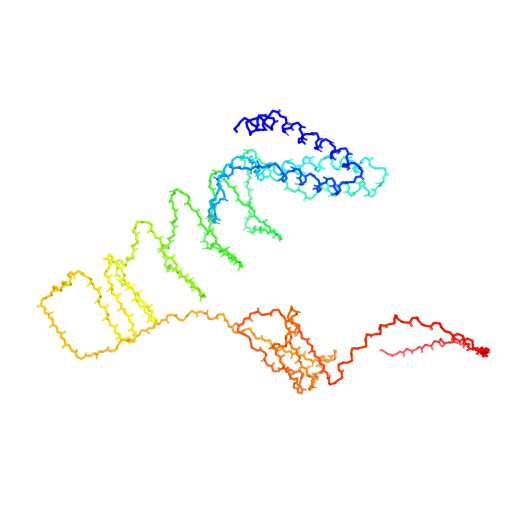LU A N 1
ATOM 2432 C CA . GLU A 1 322 ? -22.571 -48.925 -10.297 1.00 54.97 322 GLU A CA 1
ATOM 2433 C C . GLU A 1 322 ? -22.955 -47.716 -9.430 1.00 54.97 322 GLU A C 1
ATOM 2435 O O . GLU A 1 322 ? -23.155 -47.813 -8.219 1.00 54.97 322 GLU A O 1
ATOM 2440 N N . TRP A 1 323 ? -23.059 -46.538 -10.049 1.00 58.84 323 TRP A N 1
ATOM 2441 C CA . TRP A 1 323 ? -23.675 -45.370 -9.415 1.00 58.84 323 TRP A CA 1
ATOM 2442 C C . TRP A 1 323 ? -25.198 -45.529 -9.443 1.00 58.84 323 TRP A C 1
ATOM 2444 O O . TRP A 1 323 ? -25.879 -44.969 -10.302 1.00 58.84 323 TRP A O 1
ATOM 2454 N N . SER A 1 324 ? -25.759 -46.338 -8.546 1.00 40.50 324 SER A N 1
ATOM 2455 C CA . SER A 1 324 ? -27.212 -46.483 -8.454 1.00 40.50 324 SER A CA 1
ATOM 2456 C C . SER A 1 324 ? -27.820 -45.239 -7.802 1.00 40.50 324 SER A C 1
ATOM 2458 O O . SER A 1 324 ? -27.708 -45.042 -6.593 1.00 40.50 324 SER A O 1
ATOM 2460 N N . SER A 1 325 ? -28.490 -44.410 -8.597 1.00 37.75 325 SER A N 1
ATOM 2461 C CA . SER A 1 325 ? -29.507 -43.484 -8.100 1.00 37.75 325 SER A CA 1
ATOM 2462 C C . SER A 1 325 ? -30.868 -44.127 -8.355 1.00 37.75 325 SER A C 1
ATOM 2464 O O . SER A 1 325 ? -31.375 -44.099 -9.470 1.00 37.75 325 SER A O 1
ATOM 2466 N N . ILE A 1 326 ? -31.437 -44.771 -7.333 1.00 33.22 326 ILE A N 1
ATOM 2467 C CA . ILE A 1 326 ? -32.872 -45.066 -7.321 1.00 33.22 326 ILE A CA 1
ATOM 2468 C C . ILE A 1 326 ? -33.544 -43.801 -6.794 1.00 33.22 326 ILE A C 1
ATOM 2470 O O . ILE A 1 326 ? -33.417 -43.474 -5.615 1.00 33.22 326 ILE A O 1
ATOM 2474 N N . PHE A 1 327 ? -34.213 -43.077 -7.684 1.00 33.44 327 PHE A N 1
ATOM 2475 C CA . PHE A 1 327 ? -35.284 -42.160 -7.323 1.00 33.44 327 PHE A CA 1
ATOM 2476 C C . PHE A 1 327 ? -36.559 -42.810 -7.849 1.00 33.44 327 PHE A C 1
ATOM 2478 O O . PHE A 1 327 ? -36.756 -42.895 -9.060 1.00 33.44 327 PHE A O 1
ATOM 2485 N N . ASP A 1 328 ? -37.341 -43.373 -6.935 1.00 32.94 328 ASP A N 1
ATOM 2486 C CA . ASP A 1 328 ? -38.672 -43.881 -7.233 1.00 32.94 328 ASP A CA 1
ATOM 2487 C C . ASP A 1 328 ? -39.611 -42.667 -7.249 1.00 32.94 328 ASP A C 1
ATOM 2489 O O . ASP A 1 328 ? -39.993 -42.155 -6.197 1.00 32.94 328 ASP A O 1
ATOM 2493 N N . ASP A 1 329 ? -39.885 -42.130 -8.439 1.00 36.47 329 ASP A N 1
ATOM 2494 C CA . ASP A 1 329 ? -40.995 -41.196 -8.649 1.00 36.47 329 ASP A CA 1
ATOM 2495 C C . ASP A 1 329 ? -42.281 -42.039 -8.744 1.00 36.47 329 ASP A C 1
ATOM 2497 O O . ASP A 1 329 ? -42.801 -42.306 -9.832 1.00 36.47 329 ASP A O 1
ATOM 2501 N N . GLU A 1 330 ? -42.791 -42.500 -7.599 1.00 38.22 330 GLU A N 1
ATOM 2502 C CA . GLU A 1 330 ? -44.172 -42.977 -7.511 1.00 38.22 330 GLU A CA 1
ATOM 2503 C C . GLU A 1 330 ? -45.110 -41.773 -7.625 1.00 38.22 330 GLU A C 1
ATOM 2505 O O . GLU A 1 330 ? -45.409 -41.105 -6.643 1.00 38.22 330 GLU A O 1
ATOM 2510 N N . ASP A 1 331 ? -45.575 -41.501 -8.843 1.00 39.03 331 ASP A N 1
ATOM 2511 C CA . ASP A 1 331 ? -46.858 -40.839 -9.090 1.00 39.03 331 ASP A CA 1
ATOM 2512 C C . ASP A 1 331 ? -47.349 -41.174 -10.507 1.00 39.03 331 ASP A C 1
ATOM 2514 O O . ASP A 1 331 ? -47.299 -40.365 -11.437 1.00 39.03 331 ASP A O 1
ATOM 2518 N N . LYS A 1 332 ? -47.874 -42.392 -10.680 1.00 36.09 332 LYS A N 1
ATOM 2519 C CA . LYS A 1 332 ? -48.907 -42.657 -11.690 1.00 36.09 332 LYS A CA 1
ATOM 2520 C C . LYS A 1 332 ? -49.964 -43.608 -11.150 1.00 36.09 332 LYS A C 1
ATOM 2522 O O . LYS A 1 332 ? -49.852 -44.825 -11.237 1.00 36.09 332 LYS A O 1
ATOM 2527 N N . TYR A 1 333 ? -51.021 -42.984 -10.644 1.00 36.53 333 TYR A N 1
ATOM 2528 C CA . TYR A 1 333 ? -52.357 -43.548 -10.570 1.00 36.53 333 TYR A CA 1
ATOM 2529 C C . TYR A 1 333 ? -52.816 -43.976 -11.969 1.00 36.53 333 TYR A C 1
ATOM 2531 O O . TYR A 1 333 ? -53.009 -43.117 -12.827 1.00 36.53 333 TYR A O 1
ATOM 2539 N N . GLU A 1 334 ? -53.057 -45.267 -12.167 1.00 37.59 334 GLU A N 1
ATOM 2540 C CA . GLU A 1 334 ? -54.123 -45.742 -13.048 1.00 37.59 334 GLU A CA 1
ATOM 2541 C C . GLU A 1 334 ? -54.892 -46.834 -12.292 1.00 37.59 334 GLU A C 1
ATOM 2543 O O . GLU A 1 334 ? -54.369 -47.905 -11.990 1.00 37.59 334 GLU A O 1
ATOM 2548 N N . GLU A 1 335 ? -56.127 -46.497 -11.913 1.00 37.91 335 GLU A N 1
ATOM 2549 C CA . GLU A 1 335 ? -57.165 -47.459 -11.552 1.00 37.91 335 GLU A CA 1
ATOM 2550 C C . GLU A 1 335 ? -57.501 -48.295 -12.793 1.00 37.91 335 GLU A C 1
ATOM 2552 O O . GLU A 1 335 ? -57.734 -47.719 -13.850 1.00 37.91 335 GLU A O 1
ATOM 2557 N N . GLU A 1 336 ? -57.585 -49.621 -12.656 1.00 34.47 336 GLU A N 1
ATOM 2558 C CA . GLU A 1 336 ? -58.746 -50.396 -13.119 1.00 34.47 336 GLU A CA 1
ATOM 2559 C C . GLU A 1 336 ? -58.682 -51.861 -12.631 1.00 34.47 336 GLU A C 1
ATOM 2561 O O . GLU A 1 336 ? -57.834 -52.644 -13.046 1.00 34.47 336 GLU A O 1
ATOM 2566 N N . ASN A 1 337 ? -59.657 -52.169 -11.767 1.00 33.50 337 ASN A N 1
ATOM 2567 C CA . ASN A 1 337 ? -60.470 -53.387 -11.640 1.00 33.50 337 ASN A CA 1
ATOM 2568 C C . ASN A 1 337 ? -59.859 -54.748 -11.240 1.00 33.50 337 ASN A C 1
ATOM 2570 O O . ASN A 1 337 ? -59.113 -55.378 -11.981 1.00 33.50 337 ASN A O 1
ATOM 2574 N N . ASP A 1 338 ? -60.347 -55.192 -10.071 1.00 38.12 338 ASP A N 1
ATOM 2575 C CA . ASP A 1 338 ? -60.988 -56.480 -9.761 1.00 38.12 338 ASP A CA 1
ATOM 2576 C C . ASP A 1 338 ? -60.329 -57.782 -10.252 1.00 38.12 338 ASP A C 1
ATOM 2578 O O . ASP A 1 338 ? -60.338 -58.099 -11.435 1.00 38.12 338 ASP A O 1
ATOM 2582 N N . ASP A 1 339 ? -59.841 -58.594 -9.303 1.00 36.78 339 ASP A N 1
ATOM 2583 C CA . ASP A 1 339 ? -60.507 -59.862 -8.952 1.00 36.78 339 ASP A CA 1
ATOM 2584 C C . ASP A 1 339 ? -59.815 -60.591 -7.771 1.00 36.78 339 ASP A C 1
ATOM 2586 O O . ASP A 1 339 ? -58.622 -60.883 -7.778 1.00 36.78 339 ASP A O 1
ATOM 2590 N N . GLU A 1 340 ? -60.635 -60.864 -6.752 1.00 36.94 340 GLU A N 1
ATOM 2591 C CA . GLU A 1 340 ? -60.687 -62.029 -5.849 1.00 36.94 340 GLU A CA 1
ATOM 2592 C C . GLU A 1 340 ? -59.453 -62.632 -5.114 1.00 36.94 340 GLU A C 1
ATOM 2594 O O . GLU A 1 340 ? -58.565 -63.264 -5.674 1.00 36.94 340 GLU A O 1
ATOM 2599 N N . PHE A 1 341 ? -59.637 -62.657 -3.781 1.00 31.38 341 PHE A N 1
ATOM 2600 C CA . PHE A 1 341 ? -59.536 -63.807 -2.851 1.00 31.38 341 PHE A CA 1
ATOM 2601 C C . PHE A 1 341 ? -58.285 -64.065 -1.973 1.00 31.38 341 PHE A C 1
ATOM 2603 O O . PHE A 1 341 ? -57.280 -64.638 -2.371 1.00 31.38 341 PHE A O 1
ATOM 2610 N N . GLU A 1 342 ? -58.514 -63.732 -0.693 1.00 34.41 342 GLU A N 1
ATOM 2611 C CA . GLU A 1 342 ? -58.388 -64.508 0.558 1.00 34.41 342 GLU A CA 1
ATOM 2612 C C . GLU A 1 342 ? -57.053 -65.018 1.157 1.00 34.41 342 GLU A C 1
ATOM 2614 O O . GLU A 1 342 ? -56.415 -65.953 0.693 1.00 34.41 342 GLU A O 1
ATOM 2619 N N . ILE A 1 343 ? -56.815 -64.469 2.364 1.00 34.25 343 ILE A N 1
ATOM 2620 C CA . ILE A 1 343 ? -56.572 -65.104 3.680 1.00 34.25 343 ILE A CA 1
ATOM 2621 C C . ILE A 1 343 ? -55.404 -66.098 3.814 1.00 34.25 343 ILE A C 1
ATOM 2623 O O . ILE A 1 343 ? -55.439 -67.230 3.342 1.00 34.25 343 ILE A O 1
ATOM 2627 N N . GLY A 1 344 ? -54.459 -65.740 4.689 1.00 32.12 344 GLY A N 1
ATOM 2628 C CA . GLY A 1 344 ? -53.557 -66.690 5.335 1.00 32.12 344 GLY A CA 1
ATOM 2629 C C . GLY A 1 344 ? -52.929 -66.109 6.598 1.00 32.12 344 GLY A C 1
ATOM 2630 O O . GLY A 1 344 ? -52.048 -65.262 6.523 1.00 32.12 344 GLY A O 1
ATOM 2631 N N . GLU A 1 345 ? -53.430 -66.556 7.748 1.00 34.84 345 GLU A N 1
ATOM 2632 C CA . GLU A 1 345 ? -52.951 -66.271 9.102 1.00 34.84 345 GLU A CA 1
ATOM 2633 C C . GLU A 1 345 ? -51.484 -66.684 9.361 1.00 34.84 345 GLU A C 1
ATOM 2635 O O . GLU A 1 345 ? -50.875 -67.430 8.598 1.00 34.84 345 GLU A O 1
ATOM 2640 N N . HIS A 1 346 ? -51.020 -66.283 10.556 1.00 36.34 346 HIS A N 1
ATOM 2641 C 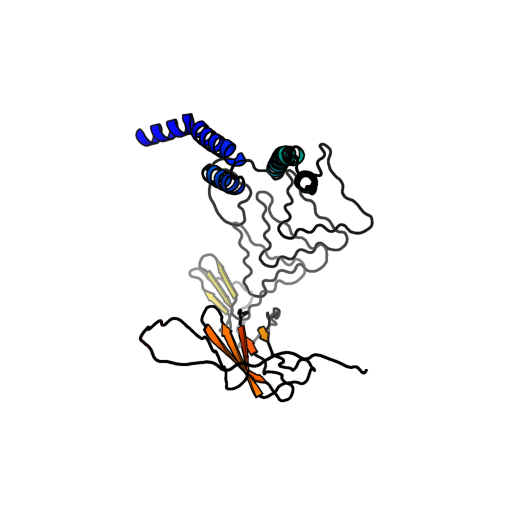CA . HIS A 1 346 ? -49.826 -66.690 11.316 1.00 36.34 346 HIS A CA 1
ATOM 2642 C C . HIS A 1 346 ? -48.637 -65.721 11.174 1.00 36.34 346 HIS A C 1
ATOM 2644 O O . HIS A 1 346 ? -48.157 -65.451 10.088 1.00 36.34 346 HIS A O 1
ATOM 2650 N N . GLY A 1 347 ? -48.059 -65.153 12.232 1.00 29.69 347 GLY A N 1
ATOM 2651 C CA . GLY A 1 347 ? -48.215 -65.381 13.663 1.00 29.69 347 GLY A CA 1
ATOM 2652 C C . GLY A 1 347 ? -46.894 -65.051 14.375 1.00 29.69 347 GLY A C 1
ATOM 2653 O O . GLY A 1 347 ? -45.850 -65.554 13.990 1.00 29.69 347 GLY A O 1
ATOM 2654 N N . LEU A 1 348 ? -46.985 -64.185 15.390 1.00 28.81 348 LEU A N 1
ATOM 2655 C CA . LEU A 1 348 ? -46.242 -64.144 16.665 1.00 28.81 348 LEU A CA 1
ATOM 2656 C C . LEU A 1 348 ? -44.724 -64.457 16.734 1.00 28.81 348 LEU A C 1
ATOM 2658 O O . LEU A 1 348 ? -44.279 -65.583 16.562 1.00 28.81 348 LEU A O 1
ATOM 2662 N N . GLN A 1 349 ? -43.992 -63.431 17.197 1.00 35.34 349 GLN A N 1
ATOM 2663 C CA . GLN A 1 349 ? -43.132 -63.391 18.403 1.00 35.34 349 GLN A CA 1
ATOM 2664 C C . GLN A 1 349 ? -42.266 -64.609 18.801 1.00 35.34 349 GLN A C 1
ATOM 2666 O O . GLN A 1 349 ? -42.791 -65.653 19.166 1.00 35.34 349 GLN A O 1
ATOM 2671 N N . ALA A 1 350 ? -40.960 -64.359 18.993 1.00 32.00 350 ALA A N 1
ATOM 2672 C CA . ALA A 1 350 ? -40.192 -64.594 20.239 1.00 32.00 350 ALA A CA 1
ATOM 2673 C C . ALA A 1 350 ? -38.741 -64.098 20.015 1.00 32.00 350 ALA A C 1
ATOM 2675 O O . ALA A 1 350 ? -38.124 -64.445 19.018 1.00 32.00 350 ALA A O 1
ATOM 2676 N N . GLU A 1 351 ? -38.234 -63.079 20.713 1.00 34.88 351 GLU A N 1
ATOM 2677 C CA . GLU A 1 351 ? -37.633 -63.065 22.062 1.00 34.88 351 GLU A CA 1
ATOM 2678 C C . GLU A 1 351 ? -36.342 -63.895 22.275 1.00 34.88 351 GLU A C 1
ATOM 2680 O O . GLU A 1 351 ? -36.330 -65.110 22.120 1.00 34.88 351 GLU A O 1
ATOM 2685 N N . LYS A 1 352 ? -35.349 -63.182 22.847 1.00 36.06 352 LYS A N 1
ATOM 2686 C CA . LYS A 1 352 ? -34.332 -63.590 23.845 1.00 36.06 352 LYS A CA 1
ATOM 2687 C C . LYS A 1 352 ? -32.979 -64.207 23.408 1.00 36.06 352 LYS A C 1
ATOM 2689 O O . LYS A 1 352 ? -32.884 -65.389 23.117 1.00 36.06 352 LYS A O 1
ATOM 2694 N N . LYS A 1 353 ? -31.930 -63.408 23.688 1.00 34.97 353 LYS A N 1
ATOM 2695 C CA . LYS A 1 353 ? -30.940 -63.546 24.795 1.00 34.97 353 LYS A CA 1
ATOM 2696 C C . LYS A 1 353 ? -29.490 -63.962 24.489 1.00 34.97 353 LYS A C 1
ATOM 2698 O O . LYS A 1 353 ? -29.236 -64.833 23.674 1.00 34.97 353 LYS A O 1
ATOM 2703 N N . ASP A 1 354 ? -28.646 -63.392 25.364 1.00 33.09 354 ASP A N 1
ATOM 2704 C CA . ASP A 1 354 ? -27.338 -63.839 25.877 1.00 33.09 354 ASP A CA 1
ATOM 2705 C C . ASP A 1 354 ? -26.121 -63.511 24.982 1.00 33.09 354 ASP A C 1
ATOM 2707 O O . ASP A 1 354 ? -26.107 -63.842 23.805 1.00 33.09 354 ASP A O 1
ATOM 2711 N N . LEU A 1 355 ? -25.187 -62.633 25.390 1.00 36.78 355 LEU A N 1
ATOM 2712 C CA . LEU A 1 355 ? -24.212 -62.608 26.512 1.00 36.78 355 LEU A CA 1
ATOM 2713 C C . LEU A 1 355 ? -22.815 -63.031 26.018 1.00 36.78 355 LEU A C 1
ATOM 2715 O O . LEU A 1 355 ? -22.701 -63.929 25.196 1.00 36.78 355 LEU A O 1
ATOM 2719 N N . GLU A 1 356 ? -21.799 -62.409 26.633 1.00 38.19 356 GLU A N 1
ATOM 2720 C CA . GLU A 1 356 ? -20.342 -62.620 26.494 1.00 38.19 356 GLU A CA 1
ATOM 2721 C C . GLU A 1 356 ? -19.695 -61.880 25.304 1.00 38.19 356 GLU A C 1
ATOM 2723 O O . GLU A 1 356 ? -20.129 -62.022 24.169 1.00 38.19 356 GLU A O 1
ATOM 2728 N N . GLN A 1 357 ? -18.666 -61.039 25.462 1.00 37.62 357 GLN A N 1
ATOM 2729 C CA . GLN A 1 357 ? -17.764 -60.704 26.575 1.00 37.62 357 GLN A CA 1
ATOM 2730 C C . GLN A 1 357 ? -17.235 -59.277 26.384 1.00 37.62 357 GLN A C 1
ATOM 2732 O O . GLN A 1 357 ? -17.118 -58.855 25.210 1.00 37.62 357 GLN A O 1
#

Foldseek 3Di:
DVVVVVVVVCCVVCVVVVLVVQLVVLVVCCVVPVVVSVVSVVVSVVPPDAFPPPDPPPVDDDDGDHDDPPDPVNVVVVVLVVLVVVLVVQCPDPDPVSNVVSVVSSPPDDDDDDPVDDDDDDPDDDDDDDPDDDDDDDPPDDDDDDPPDDDDDDPPDDDDDDDPPDDDDDDPDDDDDDDDQPDDDDDDDPDDDDDDDPPDDDDDDDQAKDWDDDPQWIWIQGPVGIDTDHPDDDDDDDPDDDDDDDDDDDDDDDNRDDPAWDKDKDFDADPVQQGDFQKKKFKAQPVVRDTPDIWTAHRRNITDMDTHPDDGDIDMDTGDPDPDDDDPPPDDDDDDDDDDDDDDDDDDDDDDDDDDD

pLDDT: mean 71.03, std 22.59, range [28.81, 97.94]

Sequence (357 aa):
MENLKEFIENVEEHGADIVKGKLASIKDQIQQNPFESIKEVGKVLANVDMKDFDLMSVCGTFSKGSKLQITPSKALSSLQGFMEGYTQGLESSPDTKQQEQGKIFRQALMLLASPNGIALTTPENIVLQASQDIAESASGSINLSAQKNIIGHAQDKISLFAAQNGLRAYAAKGKLELQAQDDAIEAIAKKVIKLISTEEKIEITSPKEIVLTAGGSQLKINANGVFSTTGGKFESKAGQHLFTGGAKVSYEVPELPKIGLYAVDFLFSSLAGTGIGNAKIQMYEPDKKEIIWEGVTDSIGKSNLSVQEESKRYEALIGFDEWSSIFDDEDKYEEENDDEFEIGEHGLQAEKKDLEQ